Protein AF-A0A943RAK9-F1 (afdb_monomer)

Secondary structure (DSSP, 8-state):
--SSSSS----PPPPPPTT------PPPP-----HHHHHT---HHHHHHHHHHHHHHHHHHHHTPPPPPHHHHHHHHHHHHHHHHHHHHHHHHHHHTT--GGG--HHHHHHHHHHHHHHH-GGGGGSS-TTSEEEEEEEEPPPPTTSPPPSS-EEEEEEEE----STT---EEEEEEEEE-TTS-EEEEEEEEEETTEEEEEEEEEETTEEEEEEEEEEETTTTEEEEEEE-SS---HHHHHHHHHHHHHHHH-

Nearest PDB structures (foldseek):
  3slu-assembly2_B  TM=7.503E-01  e=5.607E-01  Neisseria meningitidis ATCC 13091
  3slu-assembly1_A  TM=7.624E-01  e=9.986E-01  Neisseria meningitidis ATCC 13091
  1izn-assembly1_B  TM=3.136E-01  e=1.403E-01  Gallus gallus
  5adx-assembly1_L  TM=2.495E-01  e=7.063E-01  Sus scrofa

Foldseek 3Di:
DDDPPPPDDDDDDDDDDPPPPPDDDDDPPDPDDDPVNLVPPPDPVVSVVVLVVVVVVVCCVPPVDDDQDPVSVVVVVVVVVVVVVVQVVLLVLLVVLVFPSVLPDQVLVVVVQVVVCCVQPVCLVVFPLPPFDKDKDKGADDQDPVSHQDQFGMKMKIKGWDDPPDPPDWTWMKIKIFTAGSNRDTAKIWIWTDTHQKIKIWIWGQDPNDIATQWIWIARNVVRDIDTQHHPPDDDDRVVNSVSNNVVSVVVSD

Structure (mmCIF, N/CA/C/O backbone):
data_AF-A0A943RAK9-F1
#
_entry.id   AF-A0A943RAK9-F1
#
loop_
_atom_site.group_PDB
_atom_site.id
_atom_site.type_symbol
_atom_site.label_atom_id
_atom_site.label_alt_id
_atom_site.label_comp_id
_atom_site.label_asym_id
_atom_site.label_entity_id
_atom_site.label_seq_id
_atom_site.pdbx_PDB_ins_code
_atom_site.Cartn_x
_atom_site.Cartn_y
_atom_site.Cartn_z
_atom_site.occupancy
_atom_site.B_iso_or_equiv
_atom_site.auth_seq_id
_atom_site.auth_comp_id
_atom_site.auth_asym_id
_atom_site.auth_atom_id
_atom_site.pdbx_PDB_model_num
ATOM 1 N N . MET A 1 1 ? 5.832 33.771 -10.690 1.00 43.50 1 MET A N 1
ATOM 2 C CA . MET A 1 1 ? 7.308 33.684 -10.618 1.00 43.50 1 MET A CA 1
ATOM 3 C C . MET A 1 1 ? 7.851 34.713 -9.635 1.00 43.50 1 MET A C 1
ATOM 5 O O . MET A 1 1 ? 8.134 35.836 -10.028 1.00 43.50 1 MET A O 1
ATOM 9 N N . GLY A 1 2 ? 7.972 34.366 -8.355 1.00 38.66 2 GLY A N 1
ATOM 10 C CA . GLY A 1 2 ? 8.499 35.321 -7.381 1.00 38.66 2 GLY A CA 1
ATOM 11 C C . GLY A 1 2 ? 8.289 34.897 -5.942 1.00 38.66 2 GLY A C 1
ATOM 12 O O . GLY A 1 2 ? 7.542 35.560 -5.243 1.00 38.66 2 GLY A O 1
ATOM 13 N N . LEU A 1 3 ? 8.930 33.805 -5.509 1.00 35.06 3 LEU A N 1
ATOM 14 C CA . LEU A 1 3 ? 9.115 33.534 -4.074 1.00 35.06 3 LEU A CA 1
ATOM 15 C C . LEU A 1 3 ? 10.278 32.574 -3.732 1.00 35.06 3 LEU A C 1
ATOM 17 O O . LEU A 1 3 ? 10.392 32.154 -2.591 1.00 35.06 3 LEU A O 1
ATOM 21 N N . PHE A 1 4 ? 11.183 32.276 -4.677 1.00 32.72 4 PHE A N 1
ATOM 22 C CA . PHE A 1 4 ? 12.365 31.418 -4.444 1.00 32.72 4 PHE A CA 1
ATOM 23 C C . PHE A 1 4 ? 13.706 32.177 -4.408 1.00 32.72 4 PHE A C 1
ATOM 25 O O . PHE A 1 4 ? 14.760 31.586 -4.206 1.00 32.72 4 PHE A O 1
ATOM 32 N N . LYS A 1 5 ? 13.694 33.507 -4.574 1.00 38.31 5 LYS A N 1
ATOM 33 C CA . LYS A 1 5 ? 14.912 34.320 -4.764 1.00 38.31 5 LYS A CA 1
ATOM 34 C C . LYS A 1 5 ? 15.463 34.972 -3.482 1.00 38.31 5 LYS A C 1
ATOM 36 O O . LYS A 1 5 ? 16.225 35.925 -3.580 1.00 38.31 5 LYS A O 1
ATOM 41 N N . LYS A 1 6 ? 15.058 34.509 -2.289 1.00 40.00 6 LYS A N 1
ATOM 42 C CA . LYS A 1 6 ? 15.372 35.180 -1.008 1.00 40.00 6 LYS A CA 1
ATOM 43 C C . LYS A 1 6 ? 16.127 34.345 0.038 1.00 40.00 6 LYS A C 1
ATOM 45 O O . LYS A 1 6 ? 16.317 34.849 1.137 1.00 40.00 6 LYS A O 1
ATOM 50 N N . LEU A 1 7 ? 16.580 33.127 -0.283 1.00 35.12 7 LEU A N 1
ATOM 51 C CA . LEU A 1 7 ? 17.316 32.276 0.675 1.00 35.12 7 LEU A CA 1
ATOM 52 C C . LEU A 1 7 ? 18.750 31.902 0.270 1.00 35.12 7 LEU A C 1
ATOM 54 O O . LEU A 1 7 ? 19.497 31.443 1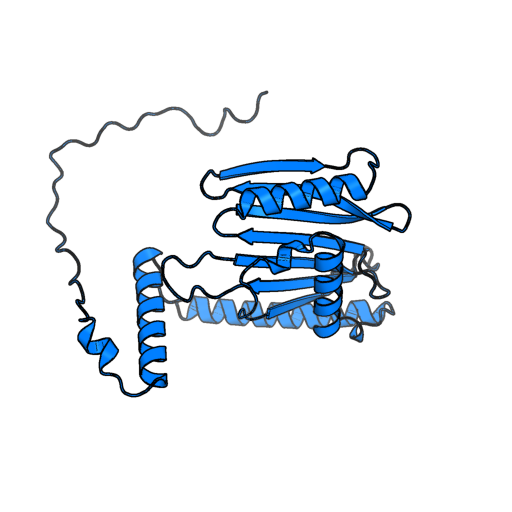.122 1.00 35.12 7 LEU A O 1
ATOM 58 N N . PHE A 1 8 ? 19.182 32.177 -0.964 1.00 39.69 8 PHE A N 1
ATOM 59 C CA . PHE A 1 8 ? 20.554 31.885 -1.399 1.00 39.69 8 PHE A CA 1
ATOM 60 C C . PHE A 1 8 ? 21.164 33.113 -2.074 1.00 39.69 8 PHE A C 1
ATOM 62 O O . PHE A 1 8 ? 21.150 33.268 -3.295 1.00 39.69 8 PHE A O 1
ATOM 69 N N . GLY A 1 9 ? 21.620 34.043 -1.232 1.00 33.62 9 GLY A N 1
ATOM 70 C CA . GLY A 1 9 ? 22.460 35.160 -1.643 1.00 33.62 9 GLY A CA 1
ATOM 71 C C . GLY A 1 9 ? 23.796 34.647 -2.170 1.00 33.62 9 GLY A C 1
ATOM 72 O O . GLY A 1 9 ? 24.422 33.777 -1.570 1.00 33.62 9 GLY A O 1
ATOM 73 N N . GLN A 1 10 ? 24.199 35.186 -3.317 1.00 40.97 10 GLN A N 1
ATOM 74 C CA . GLN A 1 10 ? 25.473 34.919 -3.964 1.00 40.97 10 GLN A CA 1
ATOM 75 C C . GLN A 1 10 ? 26.639 35.397 -3.092 1.00 40.97 10 GLN A C 1
ATOM 77 O O . GLN A 1 10 ? 26.725 36.573 -2.746 1.00 40.97 10 GLN A O 1
ATOM 82 N N . GLY A 1 11 ? 27.560 34.483 -2.815 1.00 34.66 11 GLY A N 1
ATOM 83 C CA . GLY A 1 11 ? 28.911 34.760 -2.351 1.00 34.66 11 GLY A CA 1
ATOM 84 C C . GLY A 1 11 ? 29.765 33.553 -2.711 1.00 34.66 11 GLY A C 1
ATOM 85 O O . GLY A 1 11 ? 29.632 32.499 -2.102 1.00 34.66 11 GLY A O 1
ATOM 86 N N . GLN A 1 12 ? 30.567 33.673 -3.762 1.00 38.59 12 GLN A N 1
ATOM 87 C CA . GLN A 1 12 ? 31.519 32.644 -4.170 1.00 38.59 12 GLN A CA 1
ATOM 88 C C . GLN A 1 12 ? 32.620 32.584 -3.093 1.00 38.59 12 GLN A C 1
ATOM 90 O O . GLN A 1 12 ? 33.245 33.620 -2.849 1.00 38.59 12 GLN A O 1
ATOM 95 N N . PRO A 1 13 ? 32.846 31.454 -2.396 1.00 40.72 13 PRO A N 1
ATOM 96 C CA . PRO A 1 13 ? 33.947 31.374 -1.444 1.00 40.72 13 PRO A CA 1
ATOM 97 C C . PRO A 1 13 ? 35.286 31.443 -2.202 1.00 40.72 13 PRO A C 1
ATOM 99 O O . PRO A 1 13 ? 35.383 30.907 -3.312 1.00 40.72 13 PRO A O 1
ATOM 102 N N . PRO A 1 14 ? 36.314 32.117 -1.651 1.00 40.44 14 PRO A N 1
ATOM 103 C CA . PRO A 1 14 ? 37.631 32.151 -2.272 1.00 40.44 14 PRO A CA 1
ATOM 104 C C . PRO A 1 14 ? 38.229 30.739 -2.320 1.00 40.44 14 PRO A C 1
ATOM 106 O O . PRO A 1 14 ? 38.010 29.927 -1.420 1.00 40.44 14 PRO A O 1
ATOM 109 N N . ALA A 1 15 ? 38.977 30.451 -3.386 1.00 42.00 15 ALA A N 1
ATOM 110 C CA . ALA A 1 15 ? 39.690 29.189 -3.538 1.00 42.00 15 ALA A CA 1
ATOM 111 C C . ALA A 1 15 ? 40.668 28.973 -2.363 1.00 42.00 15 ALA A C 1
ATOM 113 O O . ALA A 1 15 ? 41.328 29.932 -1.952 1.00 42.00 15 ALA A O 1
ATOM 114 N N . PRO A 1 16 ? 40.783 27.748 -1.821 1.00 40.09 16 PRO A N 1
ATOM 115 C CA . PRO A 1 16 ? 41.749 27.461 -0.769 1.00 40.09 16 PRO A CA 1
ATOM 116 C C . PRO A 1 16 ? 43.185 27.596 -1.300 1.00 40.09 16 PRO A C 1
ATOM 118 O O . PRO A 1 16 ? 43.509 27.120 -2.389 1.00 40.09 16 PRO A O 1
ATOM 121 N N . ASN A 1 17 ? 44.035 28.267 -0.518 1.00 38.78 17 ASN A N 1
ATOM 122 C CA . ASN A 1 17 ? 45.466 28.408 -0.782 1.00 38.78 17 ASN A CA 1
ATOM 123 C C . ASN A 1 17 ? 46.161 27.039 -0.745 1.00 38.78 17 ASN A C 1
ATOM 125 O O . ASN A 1 17 ? 45.867 26.200 0.103 1.00 38.78 17 ASN A O 1
ATOM 129 N N . ALA A 1 18 ? 47.125 26.841 -1.643 1.00 40.84 18 ALA A N 1
ATOM 130 C CA . ALA A 1 18 ? 47.831 25.576 -1.848 1.00 40.84 18 ALA A CA 1
ATOM 131 C C . ALA A 1 18 ? 48.845 25.190 -0.743 1.00 40.84 18 ALA A C 1
ATOM 133 O O . ALA A 1 18 ? 49.532 24.184 -0.906 1.00 40.84 18 ALA A O 1
ATOM 134 N N . ASP A 1 19 ? 48.924 25.936 0.367 1.00 40.44 19 ASP A N 1
ATOM 135 C CA . ASP A 1 19 ? 49.975 25.773 1.388 1.00 40.44 19 ASP A CA 1
ATOM 136 C C . ASP A 1 19 ? 49.508 25.260 2.763 1.00 40.44 19 ASP A C 1
ATOM 138 O O . ASP A 1 19 ? 50.349 24.977 3.613 1.00 40.44 19 ASP A O 1
ATOM 142 N N . ASP A 1 20 ? 48.215 24.997 2.981 1.00 41.50 20 ASP A N 1
ATOM 143 C CA . ASP A 1 20 ? 47.753 24.333 4.214 1.00 41.50 20 ASP A CA 1
ATOM 144 C C . ASP A 1 20 ? 47.759 22.800 4.065 1.00 41.50 20 ASP A C 1
ATOM 146 O O . ASP A 1 20 ? 46.734 22.121 4.126 1.00 41.50 20 ASP A O 1
ATOM 150 N N . ARG A 1 21 ? 48.950 22.222 3.858 1.00 41.88 21 ARG A N 1
ATOM 151 C CA . ARG A 1 21 ? 49.181 20.779 4.040 1.00 41.88 21 ARG A CA 1
ATOM 152 C C . ARG A 1 21 ? 49.494 20.499 5.507 1.00 41.88 21 ARG A C 1
ATOM 154 O O . ARG A 1 21 ? 50.656 20.437 5.904 1.00 41.88 21 ARG A O 1
ATOM 161 N N . VAL A 1 22 ? 48.455 20.302 6.314 1.00 43.16 22 VAL A N 1
ATOM 162 C CA . VAL A 1 22 ? 48.606 19.741 7.662 1.00 43.16 22 VAL A CA 1
ATOM 163 C C . VAL A 1 22 ? 48.715 18.217 7.559 1.00 43.16 22 VAL A C 1
ATOM 165 O O . VAL A 1 22 ? 47.803 17.569 7.062 1.00 43.16 22 VAL A O 1
ATOM 168 N N . GLY A 1 23 ? 49.869 17.708 8.005 1.00 33.81 23 GLY A N 1
ATOM 169 C CA . GLY A 1 23 ? 50.150 16.393 8.605 1.00 33.81 23 GLY A CA 1
ATOM 170 C C . GLY A 1 23 ? 49.355 15.167 8.148 1.00 33.81 23 GLY A C 1
ATOM 171 O O . GLY A 1 23 ? 48.152 15.077 8.361 1.00 33.81 23 GLY A O 1
ATOM 172 N N . GLY A 1 24 ? 50.079 14.181 7.612 1.00 41.47 24 GLY A N 1
ATOM 173 C CA . GLY A 1 24 ? 49.553 12.899 7.152 1.00 41.47 24 GLY A CA 1
ATOM 174 C C . GLY A 1 24 ? 48.636 12.193 8.151 1.00 41.47 24 GLY A C 1
ATOM 175 O O . GLY A 1 24 ? 49.006 11.943 9.295 1.00 41.47 24 GLY A O 1
ATOM 176 N N . ILE A 1 25 ? 47.455 11.831 7.660 1.00 35.75 25 ILE A N 1
ATOM 177 C CA . ILE A 1 25 ? 46.666 10.728 8.192 1.00 35.75 25 ILE A CA 1
ATOM 178 C C . ILE A 1 25 ? 47.142 9.505 7.408 1.00 35.75 25 ILE A C 1
ATOM 180 O O . ILE A 1 25 ? 46.989 9.463 6.185 1.00 35.75 25 ILE A O 1
ATOM 184 N N . GLU A 1 26 ? 47.792 8.561 8.087 1.00 34.84 26 GLU A N 1
ATOM 185 C CA . GLU A 1 26 ? 48.041 7.240 7.510 1.00 34.84 26 GLU A CA 1
ATOM 186 C C . GLU A 1 26 ? 46.694 6.638 7.075 1.00 34.84 26 GLU A C 1
ATOM 188 O O . GLU A 1 26 ? 45.710 6.756 7.814 1.00 34.84 26 GLU A O 1
ATOM 193 N N . PRO A 1 27 ? 46.601 6.047 5.870 1.00 37.00 27 PRO A N 1
ATOM 194 C CA . PRO A 1 27 ? 45.394 5.334 5.479 1.00 37.00 27 PRO A CA 1
ATOM 195 C C . PRO A 1 27 ? 45.110 4.242 6.524 1.00 37.00 27 PRO A C 1
ATOM 197 O O . PRO A 1 27 ? 46.059 3.609 6.989 1.00 37.00 27 PRO A O 1
ATOM 200 N N . PRO A 1 28 ? 43.841 4.019 6.914 1.00 38.41 28 PRO A N 1
ATOM 201 C CA . PRO A 1 28 ? 43.514 2.951 7.848 1.00 38.41 28 PRO A CA 1
ATOM 202 C C . PRO A 1 28 ? 44.019 1.620 7.288 1.00 38.41 28 PRO A C 1
ATOM 204 O O . PRO A 1 28 ? 43.902 1.372 6.081 1.00 38.41 28 PRO A O 1
ATOM 207 N N . ASP A 1 29 ? 44.591 0.792 8.164 1.00 34.81 29 ASP A N 1
ATOM 208 C CA . ASP A 1 29 ? 45.083 -0.538 7.820 1.00 34.81 29 ASP A CA 1
ATOM 209 C C . ASP A 1 29 ? 44.029 -1.272 6.992 1.00 34.81 29 ASP A C 1
ATOM 211 O O . ASP A 1 29 ? 42.903 -1.521 7.428 1.00 34.81 29 ASP A O 1
ATOM 215 N N . THR A 1 30 ? 44.384 -1.581 5.747 1.00 38.81 30 THR A N 1
ATOM 216 C CA . THR A 1 30 ? 43.523 -2.378 4.883 1.00 38.81 30 THR A CA 1
ATOM 217 C C . THR A 1 30 ? 43.546 -3.794 5.438 1.00 38.81 30 THR A C 1
ATOM 219 O O . THR A 1 30 ? 44.528 -4.514 5.247 1.00 38.81 30 THR A O 1
ATOM 222 N N . ILE A 1 31 ? 42.482 -4.198 6.138 1.00 41.03 31 ILE A N 1
ATOM 223 C CA . ILE A 1 31 ? 42.281 -5.600 6.505 1.00 41.03 31 ILE A CA 1
ATOM 224 C C . ILE A 1 31 ? 42.137 -6.372 5.192 1.00 41.03 31 ILE A C 1
ATOM 226 O O . ILE A 1 31 ? 41.101 -6.352 4.529 1.00 41.03 31 ILE A O 1
ATOM 230 N N . THR A 1 32 ? 43.222 -7.013 4.778 1.00 38.22 32 THR A N 1
A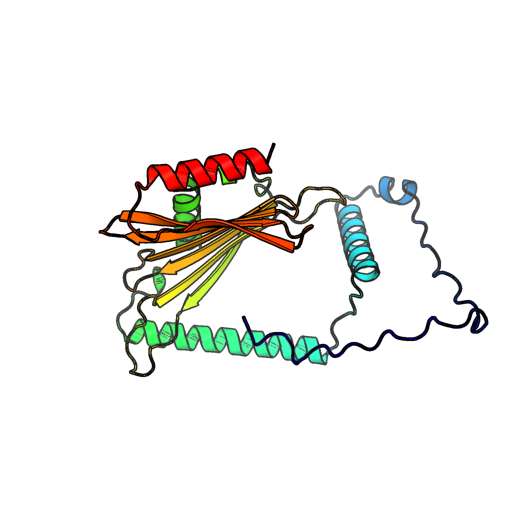TOM 231 C CA . THR A 1 32 ? 43.264 -7.900 3.621 1.00 38.22 32 THR A CA 1
ATOM 232 C C . THR A 1 32 ? 42.889 -9.290 4.110 1.00 38.22 32 THR A C 1
ATOM 234 O O . THR A 1 32 ? 43.743 -10.073 4.506 1.00 38.22 32 THR A O 1
ATOM 237 N N . VAL A 1 33 ? 41.589 -9.589 4.127 1.00 44.22 33 VAL A N 1
ATOM 238 C CA . VAL A 1 33 ? 41.133 -10.979 4.257 1.00 44.22 33 VAL A CA 1
ATOM 239 C C . VAL A 1 33 ? 41.350 -11.639 2.899 1.00 44.22 33 VAL A C 1
ATOM 241 O O . VAL A 1 33 ? 40.799 -11.182 1.894 1.00 44.22 33 VAL A O 1
ATOM 244 N N . SER A 1 34 ? 42.196 -12.667 2.845 1.00 47.91 34 SER A N 1
ATOM 245 C CA . SER A 1 34 ? 42.423 -13.406 1.606 1.00 47.91 34 SER A CA 1
ATOM 246 C C . SER A 1 34 ? 41.145 -14.148 1.221 1.00 47.91 34 SER A C 1
ATOM 248 O O . SER A 1 34 ? 40.470 -14.730 2.070 1.00 47.91 34 SER A O 1
ATOM 250 N N . PHE A 1 35 ? 40.825 -14.188 -0.074 1.00 46.88 35 PHE A N 1
ATOM 251 C CA . PHE A 1 35 ? 39.738 -15.027 -0.594 1.00 46.88 35 PHE A CA 1
ATOM 252 C C . PHE A 1 35 ? 39.927 -16.507 -0.198 1.00 46.88 35 PHE A C 1
ATOM 254 O O . PHE A 1 35 ? 38.948 -17.229 -0.021 1.00 46.88 35 PHE A O 1
ATOM 261 N N . ASP A 1 36 ? 41.175 -16.933 0.024 1.00 47.47 36 ASP A N 1
ATOM 262 C CA . ASP A 1 36 ? 41.522 -18.290 0.456 1.00 47.47 36 ASP A CA 1
ATOM 263 C C . ASP A 1 36 ? 41.104 -18.603 1.909 1.00 47.47 36 ASP A C 1
ATOM 265 O O . ASP A 1 36 ? 40.917 -19.775 2.251 1.00 47.47 36 ASP A O 1
ATOM 269 N N . ASP A 1 37 ? 40.886 -17.586 2.754 1.00 50.44 37 ASP A N 1
ATOM 270 C CA . ASP A 1 37 ? 40.426 -17.767 4.141 1.00 50.44 37 ASP A CA 1
ATOM 271 C C . ASP A 1 37 ? 38.909 -18.029 4.210 1.00 50.44 37 ASP A C 1
ATOM 273 O O . ASP A 1 37 ? 38.431 -18.751 5.084 1.00 50.44 37 ASP A O 1
ATOM 277 N N . VAL A 1 38 ? 38.140 -17.501 3.247 1.00 49.34 38 VAL A N 1
ATOM 278 C CA . VAL A 1 38 ? 36.673 -17.659 3.165 1.00 49.34 38 VAL A CA 1
ATOM 279 C C . VAL A 1 38 ? 36.281 -19.025 2.591 1.00 49.34 38 VAL A C 1
ATOM 281 O O . VAL A 1 38 ? 35.259 -19.599 2.973 1.00 49.34 38 VAL A O 1
ATOM 284 N N . VAL A 1 39 ? 37.095 -19.571 1.683 1.00 49.88 39 VAL A N 1
A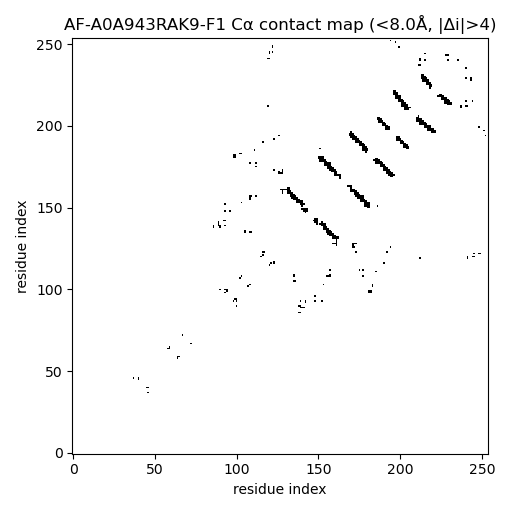TOM 285 C CA . VAL A 1 39 ? 36.812 -20.834 0.974 1.00 49.88 39 VAL A CA 1
ATOM 286 C C . VAL A 1 39 ? 37.155 -22.072 1.822 1.00 49.88 39 VAL A C 1
ATOM 288 O O . VAL A 1 39 ? 36.646 -23.156 1.548 1.00 49.88 39 VAL A O 1
ATOM 291 N N . ASN A 1 40 ? 37.941 -21.923 2.895 1.00 51.00 40 ASN A N 1
ATOM 292 C CA . ASN A 1 40 ? 38.327 -23.020 3.797 1.00 51.00 40 ASN A CA 1
ATOM 293 C C . ASN A 1 40 ? 37.394 -23.229 5.007 1.00 51.00 40 ASN A C 1
ATOM 295 O O . ASN A 1 40 ? 37.659 -24.089 5.852 1.00 51.00 40 ASN A O 1
ATOM 299 N N . LEU A 1 41 ? 36.291 -22.482 5.110 1.00 52.59 41 LEU A N 1
ATOM 300 C CA . LEU A 1 41 ? 35.296 -22.691 6.163 1.00 52.59 41 LEU A CA 1
ATOM 301 C C . LEU A 1 41 ? 34.357 -23.843 5.777 1.00 52.59 41 LEU A C 1
ATOM 303 O O . LEU A 1 41 ? 33.446 -23.691 4.967 1.00 52.59 41 LEU A O 1
ATOM 307 N N . ASN A 1 42 ? 34.575 -25.009 6.390 1.00 55.56 42 ASN A N 1
ATOM 308 C CA . ASN A 1 42 ? 33.795 -26.234 6.157 1.00 55.56 42 ASN A CA 1
ATOM 309 C C . ASN A 1 42 ? 32.369 -26.201 6.751 1.00 55.56 42 ASN A C 1
ATOM 311 O O . ASN A 1 42 ? 31.644 -27.189 6.642 1.00 55.56 42 ASN A O 1
ATOM 315 N N . ASN A 1 43 ? 31.969 -25.098 7.389 1.00 69.88 43 ASN A N 1
ATOM 316 C CA . ASN A 1 43 ? 30.660 -24.924 8.010 1.00 69.88 43 ASN A CA 1
ATOM 317 C C . ASN A 1 43 ? 29.915 -23.747 7.361 1.00 69.88 43 ASN A C 1
ATOM 319 O O . ASN A 1 43 ? 30.400 -22.614 7.329 1.00 69.88 43 ASN A O 1
ATOM 323 N N . GLU A 1 44 ? 28.722 -24.029 6.843 1.00 63.25 44 GLU A N 1
ATOM 324 C CA . GLU A 1 44 ? 27.848 -23.057 6.185 1.00 63.25 44 GLU A CA 1
ATOM 325 C C . GLU A 1 44 ? 27.365 -21.959 7.144 1.00 63.25 44 GLU A C 1
ATOM 327 O O . GLU A 1 44 ? 27.208 -20.809 6.734 1.00 63.25 44 GLU A O 1
ATOM 332 N N . GLU A 1 45 ? 27.214 -22.281 8.430 1.00 61.88 45 GLU A N 1
ATOM 333 C CA . GLU A 1 45 ? 26.818 -21.328 9.468 1.00 61.88 45 GLU A CA 1
ATOM 334 C C . GLU A 1 45 ? 27.927 -20.298 9.741 1.00 61.88 45 GLU A C 1
ATOM 336 O O . GLU A 1 45 ? 27.668 -19.094 9.752 1.00 61.88 45 GLU A O 1
ATOM 341 N N . ASP A 1 46 ? 29.182 -20.748 9.827 1.00 63.34 46 ASP A N 1
ATOM 342 C CA . ASP A 1 46 ? 30.347 -19.877 10.034 1.00 63.34 46 ASP A CA 1
ATOM 343 C C . ASP A 1 46 ? 30.611 -18.982 8.815 1.00 63.34 46 ASP A C 1
ATOM 345 O O . ASP A 1 46 ? 30.937 -17.800 8.955 1.00 63.34 46 ASP A O 1
ATOM 349 N N . ARG A 1 47 ? 30.388 -19.510 7.605 1.00 60.69 47 ARG A N 1
ATOM 350 C CA . ARG A 1 47 ? 30.466 -18.735 6.360 1.00 60.69 47 ARG A CA 1
ATOM 351 C C . ARG A 1 47 ? 29.382 -17.655 6.301 1.00 60.69 47 ARG A C 1
ATOM 353 O O . ARG A 1 47 ? 29.677 -16.518 5.940 1.00 60.69 47 ARG A O 1
ATOM 360 N N . ASN A 1 48 ? 28.148 -17.976 6.691 1.00 63.00 48 ASN A N 1
ATOM 361 C CA . ASN A 1 48 ? 27.045 -17.012 6.712 1.00 63.00 48 ASN A CA 1
ATOM 362 C C . ASN A 1 48 ? 27.242 -15.933 7.790 1.00 63.00 48 ASN A C 1
ATOM 364 O O . ASN A 1 48 ? 26.959 -14.760 7.536 1.00 63.00 48 ASN A O 1
ATOM 368 N N . MET A 1 49 ? 27.782 -16.290 8.962 1.00 63.91 49 MET A N 1
ATOM 369 C CA . MET A 1 49 ? 28.160 -15.305 9.981 1.00 63.91 49 MET A CA 1
ATOM 370 C C . MET A 1 49 ? 29.261 -14.366 9.489 1.00 63.91 49 MET A C 1
ATOM 372 O O . MET A 1 49 ? 29.150 -13.156 9.681 1.00 63.91 49 MET A O 1
ATOM 376 N N . LEU A 1 50 ? 30.294 -14.896 8.826 1.00 61.84 50 LEU A N 1
ATOM 377 C CA . LEU A 1 50 ? 31.390 -14.090 8.293 1.00 61.84 50 LEU A CA 1
ATOM 378 C C . LEU A 1 50 ? 30.904 -13.138 7.190 1.00 61.84 50 LEU A C 1
ATOM 380 O O . LEU A 1 50 ? 31.236 -11.957 7.214 1.00 61.84 50 LEU A O 1
ATOM 384 N N . ILE A 1 51 ? 30.049 -13.611 6.277 1.00 62.44 51 ILE A N 1
ATOM 385 C CA . ILE A 1 51 ? 29.430 -12.772 5.239 1.00 62.44 51 ILE A CA 1
ATOM 386 C C . ILE A 1 51 ? 28.560 -11.675 5.871 1.00 62.44 51 ILE A C 1
ATOM 388 O O . ILE A 1 51 ? 28.627 -10.522 5.449 1.00 62.44 51 ILE A O 1
ATOM 392 N N . SER A 1 52 ? 27.783 -11.994 6.913 1.00 58.25 52 SER A N 1
ATOM 393 C CA . SER A 1 52 ? 26.978 -10.999 7.635 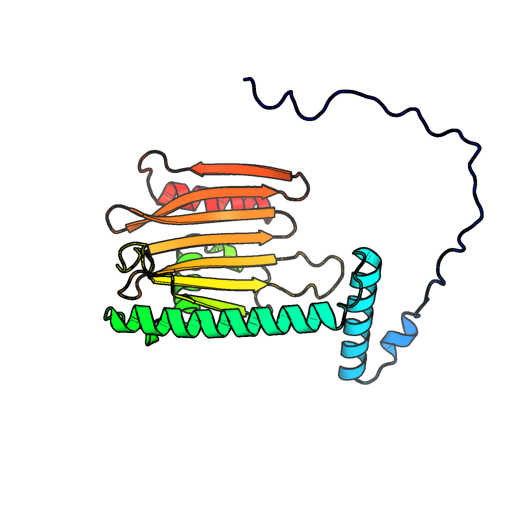1.00 58.25 52 SER A CA 1
ATOM 394 C C . SER A 1 52 ? 27.840 -9.964 8.366 1.00 58.25 52 SER A C 1
ATOM 396 O O . SER A 1 52 ? 27.505 -8.778 8.357 1.00 58.25 52 SER A O 1
ATOM 398 N N . ALA A 1 53 ? 28.952 -10.385 8.974 1.00 62.91 53 ALA A N 1
ATOM 399 C CA . ALA A 1 53 ? 29.895 -9.495 9.646 1.00 62.91 53 ALA A CA 1
ATOM 400 C C . ALA A 1 53 ? 30.577 -8.548 8.649 1.00 62.91 53 ALA A C 1
ATOM 402 O O . ALA A 1 53 ? 30.560 -7.337 8.854 1.00 62.91 53 ALA A O 1
ATOM 403 N N . ILE A 1 54 ? 31.060 -9.078 7.521 1.00 62.78 54 ILE A N 1
ATOM 404 C CA . ILE A 1 54 ? 31.659 -8.284 6.441 1.00 62.78 54 ILE A CA 1
ATOM 405 C C . ILE A 1 54 ? 30.628 -7.315 5.852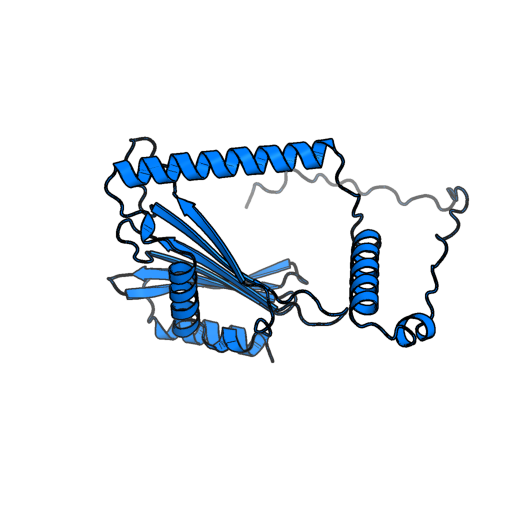 1.00 62.78 54 ILE A C 1
ATOM 407 O O . ILE A 1 54 ? 30.934 -6.142 5.672 1.00 62.78 54 ILE A O 1
ATOM 411 N N . ALA A 1 55 ? 29.387 -7.747 5.609 1.00 57.22 55 ALA A N 1
ATOM 412 C CA . ALA A 1 55 ? 28.333 -6.865 5.106 1.00 57.22 55 ALA A CA 1
ATOM 413 C C . ALA A 1 55 ? 28.016 -5.723 6.087 1.00 57.22 55 ALA A C 1
ATOM 415 O O . ALA A 1 55 ? 27.874 -4.575 5.666 1.00 57.22 55 ALA A O 1
ATOM 416 N N . LYS A 1 56 ? 27.955 -6.006 7.395 1.00 54.94 56 LYS A N 1
ATOM 417 C CA . LYS A 1 56 ? 27.778 -4.978 8.434 1.00 54.94 56 LYS A CA 1
ATOM 418 C C . LYS A 1 56 ? 28.945 -3.998 8.470 1.00 54.94 56 LYS A C 1
ATOM 420 O O . LYS A 1 56 ? 28.714 -2.797 8.575 1.00 54.94 56 LYS A O 1
ATOM 425 N N . GLU A 1 57 ? 30.170 -4.493 8.353 1.00 55.81 57 GLU A N 1
ATOM 426 C CA . GLU A 1 57 ? 31.373 -3.666 8.390 1.00 55.81 57 GLU A CA 1
ATOM 427 C C . GLU A 1 57 ? 31.499 -2.806 7.130 1.00 55.81 57 GLU A C 1
ATOM 429 O O . GLU A 1 57 ? 31.690 -1.601 7.233 1.00 55.81 57 GLU A O 1
ATOM 434 N N . MET A 1 58 ? 31.231 -3.360 5.945 1.00 55.53 58 MET A N 1
ATOM 435 C CA . MET A 1 58 ? 31.207 -2.605 4.689 1.00 55.53 58 MET A CA 1
ATOM 436 C C . MET A 1 58 ? 30.107 -1.538 4.663 1.00 55.53 58 MET A C 1
ATOM 438 O O . MET A 1 58 ? 30.345 -0.427 4.181 1.00 55.53 58 MET A O 1
ATOM 442 N N . VAL A 1 59 ? 28.917 -1.830 5.199 1.00 54.62 59 VAL A N 1
ATOM 443 C CA . VAL A 1 59 ? 27.853 -0.827 5.393 1.00 54.62 59 VAL A CA 1
ATOM 444 C C . VAL A 1 59 ? 28.315 0.244 6.380 1.00 54.62 59 VAL A C 1
ATOM 446 O O . VAL A 1 59 ? 28.064 1.430 6.162 1.00 54.62 59 VAL A O 1
ATOM 449 N N . ALA A 1 60 ? 29.053 -0.142 7.423 1.00 54.41 60 ALA A N 1
ATOM 450 C CA . ALA A 1 60 ? 29.532 0.807 8.408 1.00 54.41 60 ALA A CA 1
ATOM 451 C C . ALA A 1 60 ? 30.621 1.747 7.886 1.00 54.41 60 ALA A C 1
ATOM 453 O O . ALA A 1 60 ? 30.547 2.957 8.113 1.00 54.41 60 ALA A O 1
ATOM 454 N N . SER A 1 61 ? 31.567 1.219 7.111 1.00 52.34 61 SER A N 1
ATOM 455 C CA . SER A 1 61 ? 32.650 1.991 6.503 1.00 52.34 61 SER A CA 1
ATOM 456 C C . SER A 1 61 ? 32.177 2.903 5.365 1.00 52.34 61 SER A C 1
ATOM 458 O O . SER A 1 61 ? 32.801 3.932 5.120 1.00 52.34 61 SER A O 1
ATOM 460 N N . SER A 1 62 ? 31.088 2.556 4.665 1.00 48.41 62 SER A N 1
ATOM 461 C CA . SER A 1 62 ? 30.609 3.304 3.487 1.00 48.41 62 SER A CA 1
ATOM 462 C C . SER A 1 62 ? 29.538 4.361 3.783 1.00 48.41 62 SER A C 1
ATOM 464 O O . SER A 1 62 ? 29.417 5.315 3.015 1.00 48.41 62 SER A O 1
ATOM 466 N N . LEU A 1 63 ? 28.790 4.241 4.888 1.00 48.88 63 LEU A N 1
ATOM 467 C CA . LEU A 1 63 ? 27.676 5.146 5.226 1.00 48.88 63 LEU A CA 1
ATOM 468 C C . LEU A 1 63 ? 27.857 5.927 6.539 1.00 48.88 63 LEU A C 1
ATOM 470 O O . LEU A 1 63 ? 26.925 6.595 6.983 1.00 48.88 63 LEU A O 1
ATOM 474 N N . GLY A 1 64 ? 29.037 5.879 7.169 1.00 51.03 64 GLY A N 1
ATOM 475 C CA . GLY A 1 64 ? 29.267 6.569 8.445 1.00 51.03 64 GLY A CA 1
ATOM 476 C C . GLY A 1 64 ? 28.393 6.020 9.577 1.00 51.03 64 GLY A C 1
ATOM 477 O O . GLY A 1 64 ? 27.980 6.763 10.470 1.00 51.03 64 GLY A O 1
ATOM 478 N N . TYR A 1 65 ? 28.075 4.724 9.525 1.00 50.56 65 TYR A N 1
ATOM 479 C CA . TYR A 1 65 ? 27.316 4.055 10.574 1.00 50.56 65 TYR A CA 1
ATOM 480 C C . TYR A 1 65 ? 28.131 4.092 11.867 1.00 50.56 65 TYR A C 1
ATOM 482 O O . TYR A 1 65 ? 29.229 3.541 11.945 1.00 50.56 65 TYR A O 1
ATOM 490 N N . ARG A 1 66 ? 27.574 4.720 12.899 1.00 72.81 66 ARG A N 1
ATOM 491 C CA . ARG A 1 66 ? 28.010 4.503 14.275 1.00 72.81 66 ARG A CA 1
ATOM 492 C C . ARG A 1 66 ? 27.007 3.593 14.952 1.00 72.81 66 ARG A C 1
ATOM 494 O O . ARG A 1 66 ? 25.806 3.706 14.696 1.00 72.81 66 ARG A O 1
ATOM 501 N N . GLU A 1 67 ? 27.490 2.721 15.828 1.00 73.56 67 GLU A N 1
ATOM 502 C CA . GLU A 1 67 ? 26.581 1.969 16.681 1.00 73.56 67 GLU A CA 1
ATOM 503 C C . GLU A 1 67 ? 25.684 2.945 17.466 1.00 73.56 67 GLU A C 1
ATOM 505 O O . GLU A 1 67 ? 26.169 3.983 17.943 1.00 73.56 67 GLU A O 1
ATOM 510 N N . PRO A 1 68 ? 24.373 2.660 17.571 1.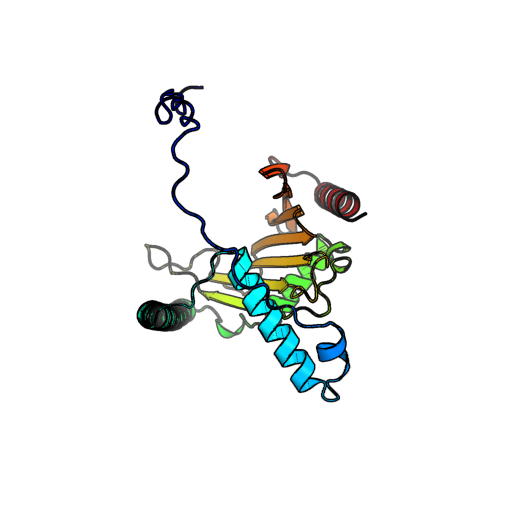00 79.25 68 PRO A N 1
ATOM 511 C CA . PRO A 1 68 ? 23.473 3.481 18.365 1.00 79.25 68 PRO A CA 1
ATOM 512 C C . PRO A 1 68 ? 23.952 3.542 19.818 1.00 79.25 68 PRO A C 1
ATOM 514 O O . PRO A 1 68 ? 24.312 2.515 20.399 1.00 79.25 68 PRO A O 1
ATOM 517 N N . THR A 1 69 ? 23.935 4.723 20.433 1.00 87.62 69 THR A N 1
ATOM 518 C CA . THR A 1 69 ? 24.269 4.852 21.856 1.00 87.62 69 THR A CA 1
ATOM 519 C C . THR A 1 69 ? 23.227 4.127 22.719 1.00 87.62 69 THR A C 1
ATOM 521 O O . THR A 1 69 ? 22.082 3.941 22.293 1.00 87.62 69 THR A O 1
ATOM 524 N N . PRO A 1 70 ? 23.556 3.747 23.967 1.00 89.69 70 PRO A N 1
ATOM 525 C CA . PRO A 1 70 ? 22.569 3.189 24.891 1.00 89.69 70 PRO A CA 1
ATOM 526 C C . PRO A 1 70 ? 21.328 4.078 25.079 1.00 89.69 70 PRO A C 1
ATOM 528 O O . PRO A 1 70 ? 20.223 3.552 25.207 1.00 89.69 70 PRO A O 1
ATOM 531 N N . GLU A 1 71 ? 21.491 5.407 25.044 1.00 88.12 71 GLU A N 1
ATOM 532 C CA . GLU A 1 71 ? 20.375 6.363 25.063 1.00 88.12 71 GLU A CA 1
ATOM 533 C C . GLU A 1 71 ? 19.505 6.255 23.809 1.00 88.12 71 GLU A C 1
ATOM 535 O O . GLU A 1 71 ? 18.288 6.166 23.934 1.00 88.12 71 GLU A O 1
ATOM 540 N N . GLU A 1 72 ? 20.092 6.173 22.612 1.00 86.00 72 GLU A N 1
ATOM 541 C CA . GLU A 1 72 ? 19.336 6.015 21.360 1.00 86.00 72 GLU A CA 1
ATOM 542 C C . GLU A 1 72 ? 18.587 4.677 21.305 1.00 86.00 72 GLU A C 1
ATOM 544 O O . GLU A 1 72 ? 17.457 4.604 20.812 1.00 86.00 72 GLU A O 1
ATOM 549 N N . ILE A 1 73 ? 19.187 3.614 21.850 1.00 87.25 73 ILE A N 1
ATOM 550 C CA . ILE A 1 73 ? 18.538 2.306 21.993 1.00 87.25 73 ILE A CA 1
ATOM 551 C C . ILE A 1 73 ? 17.358 2.403 22.966 1.00 87.25 73 ILE A C 1
ATOM 553 O O . ILE A 1 73 ? 16.283 1.875 22.672 1.00 87.25 73 ILE A O 1
ATOM 557 N N . ALA A 1 74 ? 17.537 3.064 24.113 1.00 89.12 74 ALA A N 1
ATOM 558 C CA . ALA A 1 74 ? 16.475 3.261 25.096 1.00 89.12 74 ALA A CA 1
ATOM 559 C C . ALA A 1 74 ? 15.336 4.132 24.538 1.00 89.12 74 ALA A C 1
ATOM 561 O O . ALA A 1 74 ? 14.169 3.771 24.672 1.00 89.12 74 ALA A O 1
ATOM 562 N N . GLU A 1 75 ? 15.660 5.220 23.839 1.00 89.31 75 GLU A N 1
ATOM 563 C CA . GLU A 1 75 ? 14.688 6.096 23.183 1.00 89.31 75 GLU A CA 1
ATOM 564 C C . GLU A 1 75 ? 13.922 5.356 22.079 1.00 89.31 75 GLU A C 1
ATOM 566 O O . GLU A 1 75 ? 12.711 5.521 21.935 1.00 89.31 75 GLU A O 1
ATOM 571 N N . ARG A 1 76 ? 14.593 4.504 21.292 1.00 86.12 76 ARG A N 1
ATOM 572 C CA . ARG A 1 76 ? 13.922 3.660 20.293 1.00 86.12 76 ARG A CA 1
ATOM 573 C C . ARG A 1 76 ? 12.939 2.691 20.950 1.00 86.12 76 ARG A C 1
ATOM 575 O O . ARG A 1 76 ? 11.788 2.648 20.528 1.00 86.12 76 ARG A O 1
ATOM 582 N N . LYS A 1 77 ? 13.356 1.992 22.009 1.00 89.81 77 LYS A N 1
ATOM 583 C CA . LYS A 1 77 ? 12.479 1.079 22.760 1.00 89.81 77 LYS A CA 1
ATOM 584 C C . LYS A 1 77 ? 11.273 1.798 23.364 1.00 89.81 77 LYS A C 1
ATOM 586 O O . LYS A 1 77 ? 10.163 1.280 23.306 1.00 89.81 77 LYS A O 1
ATOM 591 N N . GLU A 1 78 ? 11.462 2.995 23.918 1.00 89.44 78 GLU A N 1
ATOM 592 C CA . GLU A 1 78 ? 10.345 3.763 24.476 1.00 89.44 78 GLU A CA 1
ATOM 593 C C . GLU A 1 78 ? 9.390 4.257 23.382 1.00 89.44 78 GLU A C 1
ATOM 595 O O . GLU A 1 78 ? 8.172 4.190 23.548 1.00 89.44 78 GLU A O 1
ATOM 600 N N . ARG A 1 79 ? 9.911 4.680 22.223 1.00 86.88 79 ARG A N 1
ATOM 601 C CA . ARG A 1 79 ? 9.077 5.019 21.058 1.00 86.88 79 ARG A CA 1
ATOM 602 C C . ARG A 1 79 ? 8.266 3.823 20.565 1.00 86.88 79 ARG A C 1
ATOM 604 O O . ARG A 1 79 ? 7.083 3.988 20.282 1.00 86.88 79 ARG A O 1
ATOM 611 N N . GLU A 1 80 ? 8.869 2.638 20.498 1.00 87.00 80 GLU A N 1
ATOM 612 C CA . GLU A 1 80 ? 8.179 1.388 20.148 1.00 87.00 80 GLU A CA 1
ATOM 613 C C . GLU A 1 80 ? 7.063 1.074 21.154 1.00 87.00 80 GLU A C 1
ATOM 615 O O . GLU A 1 80 ? 5.924 0.825 20.754 1.00 87.00 80 GLU A O 1
ATOM 620 N N . ARG A 1 81 ? 7.347 1.188 22.458 1.00 90.62 81 ARG A N 1
ATOM 621 C CA . ARG A 1 81 ? 6.361 0.975 23.527 1.00 90.62 81 ARG A CA 1
ATOM 622 C C . ARG A 1 81 ? 5.174 1.935 23.414 1.00 90.62 81 ARG A C 1
ATOM 624 O O . ARG A 1 81 ? 4.022 1.506 23.471 1.00 90.62 81 ARG A O 1
ATOM 631 N N . LEU A 1 82 ? 5.442 3.231 23.239 1.00 88.69 82 LEU A N 1
ATOM 632 C CA . LEU A 1 82 ? 4.407 4.256 23.071 1.00 88.69 82 LEU A CA 1
ATOM 633 C C . LEU A 1 82 ? 3.598 4.048 21.784 1.00 88.69 82 LEU A C 1
ATOM 635 O O . LEU A 1 82 ? 2.386 4.280 21.773 1.00 88.69 82 LEU A O 1
ATOM 639 N N . ALA A 1 83 ? 4.239 3.598 20.703 1.00 85.94 83 ALA A N 1
ATOM 640 C CA . ALA A 1 83 ? 3.560 3.277 19.453 1.00 85.94 83 ALA A CA 1
ATOM 641 C C . ALA A 1 83 ? 2.612 2.078 19.616 1.00 85.94 83 ALA A C 1
ATOM 643 O O . ALA A 1 83 ? 1.463 2.150 19.171 1.00 85.94 83 ALA A O 1
ATOM 644 N N . GLU A 1 84 ? 3.055 1.020 20.302 1.00 88.94 84 GLU A N 1
ATOM 645 C CA . GLU A 1 84 ? 2.242 -0.165 20.593 1.00 88.94 84 GLU A CA 1
ATOM 646 C C . GLU A 1 84 ? 1.044 0.181 21.490 1.00 88.94 84 GLU A C 1
ATOM 648 O O . GLU A 1 84 ? -0.093 -0.206 21.204 1.00 88.94 84 GLU A O 1
ATOM 653 N N . GLU A 1 85 ? 1.270 0.963 22.548 1.00 90.75 85 GLU A N 1
ATOM 654 C CA . GLU A 1 85 ? 0.207 1.457 23.426 1.00 90.75 85 GLU A CA 1
ATOM 655 C C . GLU A 1 85 ? -0.802 2.310 22.644 1.00 90.75 85 GLU A C 1
ATOM 657 O O . GLU A 1 85 ? -2.014 2.095 22.726 1.00 90.75 85 GLU A O 1
ATOM 662 N N . GLY A 1 86 ? -0.307 3.221 21.802 1.00 91.00 86 GLY A N 1
ATOM 663 C CA . GLY A 1 86 ? -1.135 4.020 20.908 1.00 91.00 86 GLY A CA 1
ATOM 664 C C . GLY A 1 86 ? -1.981 3.163 19.963 1.00 91.00 86 GLY A C 1
ATOM 665 O O . GLY A 1 86 ? -3.165 3.453 19.785 1.00 91.00 86 GLY A O 1
ATOM 666 N N . CYS A 1 87 ? -1.409 2.097 19.397 1.00 90.56 87 CYS A N 1
ATOM 667 C CA . CYS A 1 87 ? -2.116 1.167 18.513 1.00 90.56 87 CYS A CA 1
ATOM 668 C C . CYS A 1 87 ? -3.253 0.451 19.256 1.00 90.56 87 CYS A C 1
ATOM 670 O O . CYS A 1 87 ? -4.393 0.441 18.785 1.00 90.56 87 CYS A O 1
ATOM 672 N N . LYS A 1 88 ? -2.993 -0.047 20.474 1.00 93.38 88 LYS A N 1
ATOM 673 C CA . LYS A 1 88 ? -4.013 -0.681 21.331 1.00 93.38 88 LYS A CA 1
ATOM 674 C C . LYS A 1 88 ? -5.167 0.273 21.645 1.00 93.38 88 LYS A C 1
ATOM 676 O O . LYS A 1 88 ? -6.331 -0.107 21.508 1.00 93.38 88 LYS A O 1
ATOM 681 N N . ILE A 1 89 ? -4.861 1.523 22.003 1.00 94.69 89 ILE A N 1
ATOM 682 C CA . ILE A 1 89 ? -5.875 2.551 22.289 1.00 94.69 89 ILE A CA 1
ATOM 683 C C . ILE A 1 89 ? -6.711 2.862 21.040 1.00 94.69 89 ILE A C 1
ATOM 685 O O . ILE A 1 89 ? -7.937 2.960 21.129 1.00 94.69 89 ILE A O 1
ATOM 689 N N . ARG A 1 90 ? -6.078 3.020 19.869 1.00 95.50 90 ARG A N 1
ATOM 690 C CA . ARG A 1 90 ? -6.797 3.284 18.611 1.00 95.50 90 ARG A CA 1
ATOM 691 C C . ARG A 1 90 ? -7.682 2.104 18.215 1.00 95.50 90 ARG A C 1
ATOM 693 O O . ARG A 1 90 ? -8.852 2.331 17.914 1.00 95.50 90 ARG A O 1
ATOM 700 N N . LYS A 1 91 ? -7.177 0.867 18.304 1.00 96.19 91 LYS A N 1
ATOM 701 C CA . LYS A 1 91 ? -7.959 -0.356 18.053 1.00 96.19 91 LYS A CA 1
ATOM 702 C C . LYS A 1 91 ? -9.211 -0.403 18.935 1.00 96.19 91 LYS A C 1
ATOM 704 O O . LYS A 1 91 ? -10.306 -0.585 18.412 1.00 96.19 91 LYS A O 1
ATOM 709 N N . ALA A 1 92 ? -9.070 -0.169 20.242 1.00 96.56 92 ALA A N 1
ATOM 710 C CA . ALA A 1 92 ? -10.199 -0.166 21.177 1.00 96.56 92 ALA A CA 1
ATOM 711 C C . ALA A 1 92 ? -11.254 0.898 20.821 1.00 96.56 92 ALA A C 1
ATOM 713 O O . ALA A 1 92 ? -12.433 0.579 20.691 1.00 96.56 92 ALA A O 1
ATOM 714 N N . ARG A 1 93 ? -10.832 2.143 20.563 1.00 96.12 93 ARG A N 1
ATOM 715 C CA . ARG A 1 93 ? -11.747 3.240 20.192 1.00 96.12 93 ARG A CA 1
ATOM 716 C C . ARG A 1 93 ? -12.492 2.983 18.887 1.00 96.12 93 ARG A C 1
ATOM 718 O O . ARG A 1 93 ? -13.654 3.354 18.762 1.00 96.12 93 ARG A O 1
ATOM 725 N N . ILE A 1 94 ? -11.831 2.386 17.897 1.00 97.19 94 ILE A N 1
ATOM 726 C CA . ILE A 1 94 ? -12.475 2.028 16.630 1.00 97.19 94 ILE A CA 1
ATOM 727 C C . ILE A 1 94 ? -13.484 0.889 16.839 1.00 97.19 94 ILE A C 1
ATOM 729 O O . ILE A 1 94 ? -14.592 0.961 16.304 1.00 97.19 94 ILE A O 1
ATOM 733 N N . ALA A 1 95 ? -13.158 -0.105 17.672 1.00 96.94 95 ALA A N 1
ATOM 734 C CA . ALA A 1 95 ? -14.080 -1.182 18.031 1.00 96.94 95 ALA A CA 1
ATOM 735 C C . ALA A 1 95 ? -15.335 -0.666 18.763 1.00 96.94 95 ALA A C 1
ATOM 737 O O . ALA A 1 95 ? -16.446 -1.081 18.440 1.00 96.94 95 ALA A O 1
ATOM 738 N N . GLU A 1 96 ? -15.190 0.300 19.678 1.00 96.94 96 GLU A N 1
ATOM 739 C CA . GLU A 1 96 ? -16.312 0.956 20.378 1.00 96.94 96 GLU A CA 1
ATOM 740 C C . GLU A 1 96 ? -17.298 1.656 19.426 1.00 96.94 96 GLU A C 1
ATOM 742 O O . GLU A 1 96 ? -18.478 1.795 19.743 1.00 96.94 96 GLU A O 1
ATOM 747 N N . GLN A 1 97 ? -16.844 2.070 18.238 1.00 96.44 97 GLN A N 1
ATOM 748 C CA . GLN A 1 97 ? -17.698 2.639 17.187 1.00 96.44 97 GLN A CA 1
ATOM 749 C C . GLN A 1 97 ? -18.403 1.567 16.330 1.00 96.44 97 GLN A C 1
ATOM 751 O O . GLN A 1 97 ? -19.028 1.901 15.321 1.00 96.44 97 GLN A O 1
ATOM 756 N N . GLY A 1 98 ? -18.305 0.286 16.703 1.00 95.62 98 GLY A N 1
ATOM 757 C CA . GLY A 1 98 ? -18.963 -0.834 16.026 1.00 95.62 98 GLY A CA 1
ATOM 758 C C . GLY A 1 98 ? -18.215 -1.371 14.803 1.00 95.62 98 GLY A C 1
ATOM 759 O O . GLY A 1 98 ? -18.817 -2.054 13.978 1.00 95.62 98 GLY A O 1
ATOM 760 N N . VAL A 1 99 ? -16.925 -1.057 14.652 1.00 97.12 99 VAL A N 1
ATOM 761 C CA . VAL A 1 99 ? -16.089 -1.619 13.580 1.00 97.12 99 VAL A CA 1
ATOM 762 C C . VAL A 1 99 ? -15.589 -3.001 13.992 1.00 97.12 99 VAL A C 1
ATOM 764 O O . VAL A 1 99 ? -15.045 -3.171 15.083 1.00 97.12 99 VAL A O 1
ATOM 767 N N . ALA A 1 100 ? -15.727 -3.986 13.104 1.00 96.62 100 ALA A N 1
ATOM 768 C CA . ALA A 1 100 ? -15.177 -5.321 13.305 1.00 96.62 100 ALA A CA 1
ATOM 769 C C . ALA A 1 100 ? -13.651 -5.291 13.117 1.00 96.62 100 ALA A C 1
ATOM 771 O O . ALA A 1 100 ? -13.143 -5.483 12.020 1.00 96.62 100 ALA A O 1
ATOM 772 N N . VAL A 1 101 ? -12.907 -5.000 14.183 1.00 96.69 101 VAL A N 1
ATOM 773 C CA . VAL A 1 101 ? -11.452 -4.771 14.113 1.00 96.69 101 VAL A CA 1
ATOM 774 C C . VAL A 1 101 ? -10.626 -6.021 13.804 1.00 96.69 101 VAL A C 1
ATOM 776 O O . VAL A 1 101 ? -9.489 -5.894 13.361 1.00 96.69 101 VAL A O 1
ATOM 779 N N . ASP A 1 102 ? -11.171 -7.216 14.018 1.00 96.62 102 ASP A N 1
ATOM 780 C CA . ASP A 1 102 ? -10.434 -8.473 13.827 1.00 96.62 102 ASP A CA 1
ATOM 781 C C . ASP A 1 102 ? -10.446 -8.970 12.373 1.00 96.62 102 ASP A C 1
ATOM 783 O O . ASP A 1 102 ? -9.793 -9.958 12.057 1.00 96.62 102 ASP A O 1
ATOM 787 N N . ILE A 1 103 ? -11.139 -8.265 11.468 1.00 96.31 103 ILE A N 1
ATOM 788 C CA . ILE A 1 103 ? -11.069 -8.540 10.024 1.00 96.31 103 ILE A CA 1
ATOM 789 C C . ILE A 1 103 ? -9.756 -8.041 9.404 1.00 96.31 103 ILE A C 1
ATOM 791 O O . ILE A 1 103 ? -9.380 -8.501 8.332 1.00 96.31 103 ILE A O 1
ATOM 795 N N . PHE A 1 104 ? -9.068 -7.094 10.052 1.00 97.06 104 PHE A N 1
ATOM 796 C CA . PHE A 1 104 ? -7.818 -6.500 9.572 1.00 97.06 104 PHE A CA 1
ATOM 797 C C . PHE A 1 104 ? -6.629 -7.360 10.011 1.00 97.06 104 PHE A C 1
ATOM 799 O O . PHE A 1 104 ? -5.965 -7.062 11.004 1.00 97.06 104 PHE A O 1
ATOM 806 N N . THR A 1 105 ? -6.412 -8.463 9.300 1.00 97.00 105 THR A N 1
ATOM 807 C CA . THR A 1 105 ? -5.329 -9.420 9.557 1.00 97.00 105 THR A CA 1
ATOM 808 C C . THR A 1 105 ? -4.210 -9.278 8.531 1.00 97.00 105 THR A C 1
ATOM 810 O O . THR A 1 105 ? -4.449 -8.822 7.413 1.00 97.00 105 THR A O 1
ATOM 813 N N . ASP A 1 106 ? -3.006 -9.733 8.877 1.00 97.06 106 ASP A N 1
ATOM 814 C CA . ASP A 1 106 ? -1.869 -9.740 7.948 1.00 97.06 106 ASP A CA 1
ATOM 815 C C . ASP A 1 106 ? -2.170 -10.547 6.679 1.00 97.06 106 ASP A C 1
ATOM 817 O O . ASP A 1 106 ? -1.870 -10.089 5.581 1.00 97.06 106 ASP A O 1
ATOM 821 N N . ALA A 1 107 ? -2.859 -11.687 6.817 1.00 97.06 107 ALA A N 1
ATOM 822 C CA . ALA A 1 107 ? -3.292 -12.506 5.685 1.00 97.06 107 ALA A CA 1
ATOM 823 C C . ALA A 1 107 ? -4.227 -11.737 4.739 1.00 97.06 107 ALA A C 1
ATOM 825 O O . ALA A 1 107 ? -4.018 -11.742 3.533 1.00 97.06 107 ALA A O 1
ATOM 826 N N . LYS A 1 108 ? -5.213 -11.006 5.281 1.00 97.12 108 LYS A N 1
ATOM 827 C CA . LYS A 1 108 ? -6.091 -10.166 4.459 1.00 97.12 108 LYS A CA 1
ATOM 828 C C . LYS A 1 108 ? -5.303 -9.071 3.737 1.00 97.12 108 LYS A C 1
ATOM 830 O O . LYS A 1 108 ? -5.553 -8.809 2.567 1.00 97.12 108 LYS A O 1
ATOM 835 N N . ILE A 1 109 ? -4.386 -8.413 4.447 1.00 98.00 109 ILE A N 1
ATOM 836 C CA . ILE A 1 109 ? -3.569 -7.329 3.890 1.00 98.00 109 ILE A CA 1
ATOM 837 C C . ILE A 1 109 ? -2.713 -7.843 2.733 1.00 98.00 109 ILE A C 1
ATOM 839 O O . ILE A 1 109 ? -2.597 -7.159 1.719 1.00 98.00 109 ILE A O 1
ATOM 843 N N . GLU A 1 110 ? -2.122 -9.025 2.891 1.00 97.06 110 GLU A N 1
ATOM 844 C CA . GLU A 1 110 ? -1.358 -9.696 1.846 1.00 97.06 110 GLU A CA 1
ATOM 845 C C . GLU A 1 110 ? -2.228 -10.060 0.641 1.00 97.06 110 GLU A C 1
ATOM 847 O O . GLU A 1 110 ? -1.878 -9.687 -0.478 1.00 97.06 110 GLU A O 1
ATOM 852 N N . ASP A 1 111 ? -3.360 -10.732 0.868 1.00 97.75 111 ASP A N 1
ATOM 853 C CA . ASP A 1 111 ? -4.281 -11.147 -0.194 1.00 97.75 111 ASP A CA 1
ATOM 854 C C . ASP A 1 111 ? -4.761 -9.937 -1.009 1.00 97.75 111 ASP A C 1
ATOM 856 O O . ASP A 1 111 ? -4.639 -9.929 -2.235 1.00 97.75 111 ASP A O 1
ATOM 860 N N . ASP A 1 112 ? -5.214 -8.873 -0.334 1.00 98.06 112 ASP A N 1
ATOM 861 C CA . ASP A 1 112 ? -5.658 -7.643 -0.991 1.00 98.06 112 ASP A CA 1
ATOM 862 C C . ASP A 1 112 ? -4.488 -6.961 -1.733 1.00 98.06 112 ASP A C 1
ATOM 864 O O . ASP A 1 112 ? -4.645 -6.483 -2.855 1.00 98.06 112 ASP A O 1
ATOM 868 N N . ALA A 1 113 ? -3.283 -6.908 -1.152 1.00 97.56 113 ALA A N 1
ATOM 869 C CA . ALA A 1 113 ? -2.131 -6.309 -1.826 1.00 97.56 113 ALA A CA 1
ATOM 870 C C . ALA A 1 113 ? -1.777 -7.055 -3.122 1.00 97.56 113 ALA A C 1
ATOM 872 O O . ALA A 1 113 ? -1.563 -6.417 -4.156 1.00 97.56 113 ALA A O 1
ATOM 873 N N . ILE A 1 114 ? -1.741 -8.390 -3.078 1.00 95.88 114 ILE A N 1
ATOM 874 C CA . ILE A 1 114 ? -1.434 -9.240 -4.233 1.00 95.88 114 ILE A CA 1
ATOM 875 C C . ILE A 1 114 ? -2.531 -9.125 -5.295 1.00 95.88 114 ILE A C 1
ATOM 877 O O . ILE A 1 114 ? -2.204 -8.953 -6.469 1.00 95.88 114 ILE A O 1
ATOM 881 N N . GLU A 1 115 ? -3.809 -9.144 -4.908 1.00 96.88 115 GLU A N 1
ATOM 882 C CA . GLU A 1 115 ? -4.933 -8.999 -5.842 1.00 96.88 115 GLU A CA 1
ATOM 883 C C . GLU A 1 115 ? -4.822 -7.703 -6.660 1.00 96.88 115 GLU A C 1
ATOM 885 O O . GLU A 1 115 ? -4.946 -7.713 -7.887 1.00 96.88 115 GLU A O 1
ATOM 890 N N . PHE A 1 116 ? -4.522 -6.578 -6.009 1.00 97.00 116 PHE A N 1
ATOM 891 C CA . PHE A 1 116 ? -4.396 -5.298 -6.707 1.00 97.00 116 PHE A CA 1
ATOM 892 C C . PHE A 1 116 ? -3.111 -5.160 -7.520 1.00 97.00 116 PHE A C 1
ATOM 894 O O . PHE A 1 116 ? -3.111 -4.488 -8.557 1.00 97.00 116 PHE A O 1
ATOM 901 N N . LEU A 1 117 ? -2.013 -5.771 -7.077 1.00 95.94 117 LEU A N 1
ATOM 902 C CA . LEU A 1 117 ? -0.805 -5.870 -7.891 1.00 95.94 117 LEU A CA 1
ATOM 903 C C . LEU A 1 117 ? -1.088 -6.672 -9.170 1.00 95.94 117 LEU A C 1
ATOM 905 O O . LEU A 1 117 ? -0.708 -6.249 -10.259 1.00 95.94 117 LEU A O 1
ATOM 909 N N . ASP A 1 118 ? -1.827 -7.773 -9.066 1.00 95.25 118 ASP A N 1
ATOM 910 C CA . ASP A 1 118 ? -2.204 -8.615 -10.202 1.00 95.25 118 ASP A CA 1
ATOM 911 C C . ASP A 1 118 ? -3.162 -7.932 -11.171 1.00 95.25 118 ASP A C 1
ATOM 913 O O . ASP A 1 118 ? -3.007 -8.064 -12.384 1.00 95.25 118 ASP A O 1
ATOM 917 N N . MET A 1 119 ? -4.122 -7.179 -10.640 1.00 94.25 119 MET A N 1
ATOM 918 C CA . MET A 1 119 ? -5.118 -6.473 -11.437 1.00 94.25 119 MET A CA 1
ATOM 919 C C . MET A 1 119 ? -4.524 -5.288 -12.206 1.00 94.25 119 MET A C 1
ATOM 921 O O . MET A 1 119 ? -4.868 -5.077 -13.367 1.00 94.25 119 MET A O 1
ATOM 925 N N . PHE A 1 120 ? -3.646 -4.502 -11.573 1.00 94.19 120 PHE A N 1
ATOM 926 C CA . PHE A 1 120 ? -3.198 -3.218 -12.127 1.00 94.19 120 PHE A CA 1
ATOM 927 C C . PHE A 1 120 ? -1.757 -3.212 -12.629 1.00 94.19 120 PHE A C 1
ATOM 929 O O . PHE A 1 120 ? -1.412 -2.356 -13.440 1.00 94.19 120 PHE A O 1
ATOM 936 N N . SER A 1 121 ? -0.902 -4.118 -12.158 1.00 93.00 121 SER A N 1
ATOM 937 C CA . SER A 1 121 ? 0.515 -4.135 -12.527 1.00 93.00 121 SER A CA 1
ATOM 938 C C . SER A 1 121 ? 1.113 -5.545 -12.571 1.00 93.00 121 SER A C 1
ATOM 940 O O . SER A 1 121 ? 2.166 -5.768 -11.980 1.00 93.00 121 SER A O 1
ATOM 942 N N . PRO A 1 122 ? 0.531 -6.515 -13.305 1.00 91.06 122 PRO A N 1
ATOM 943 C CA . PRO A 1 122 ? 0.938 -7.929 -13.258 1.00 91.06 122 PRO A CA 1
ATOM 944 C C . PRO A 1 122 ? 2.433 -8.181 -13.534 1.00 91.06 122 PRO A C 1
ATOM 946 O O . PRO A 1 122 ? 2.978 -9.189 -13.074 1.00 91.06 122 PRO A O 1
ATOM 949 N N . GLN A 1 123 ? 3.113 -7.250 -14.217 1.00 87.94 123 GLN A N 1
ATOM 950 C CA . GLN A 1 123 ? 4.568 -7.246 -14.411 1.00 87.94 123 GLN A CA 1
ATOM 951 C C . GLN A 1 123 ? 5.368 -7.165 -13.111 1.00 87.94 123 GLN A C 1
ATOM 953 O O . GLN A 1 123 ? 6.556 -7.466 -13.132 1.00 87.94 123 GLN A O 1
ATOM 958 N N . TRP A 1 124 ? 4.765 -6.805 -11.974 1.00 90.56 124 TRP A N 1
ATOM 959 C CA . TRP A 1 124 ? 5.427 -6.802 -10.668 1.00 90.56 124 TRP A CA 1
ATOM 960 C C . TRP A 1 124 ? 6.117 -8.143 -10.370 1.00 90.56 124 TRP A C 1
ATOM 962 O O . TRP A 1 124 ? 7.155 -8.163 -9.719 1.00 90.56 124 TRP A O 1
ATOM 972 N N . ARG A 1 125 ? 5.610 -9.253 -10.924 1.00 88.25 125 ARG A N 1
ATOM 973 C CA . ARG A 1 125 ? 6.222 -10.591 -10.854 1.00 88.25 125 ARG A CA 1
ATOM 974 C C . ARG A 1 125 ? 7.595 -10.706 -11.521 1.00 88.25 125 ARG A C 1
ATOM 976 O O . ARG A 1 125 ? 8.322 -11.654 -11.251 1.00 88.25 125 ARG A O 1
ATOM 983 N N . MET A 1 126 ? 7.942 -9.786 -12.420 1.00 84.69 126 MET A N 1
ATOM 984 C CA . MET A 1 126 ? 9.272 -9.717 -13.029 1.00 84.69 126 MET A CA 1
ATOM 985 C C . MET A 1 126 ? 10.327 -9.211 -12.044 1.00 84.69 126 MET A C 1
ATOM 987 O O . MET A 1 126 ? 11.522 -9.370 -12.308 1.00 84.69 126 MET A O 1
ATOM 991 N N . LEU A 1 127 ? 9.905 -8.570 -10.950 1.00 84.50 127 LEU A N 1
ATOM 992 C CA . LEU A 1 127 ? 10.787 -8.162 -9.868 1.00 84.50 127 LEU A CA 1
ATOM 993 C C . LEU A 1 127 ? 11.287 -9.395 -9.120 1.00 84.50 127 LEU A C 1
ATOM 995 O O . LEU A 1 127 ? 10.545 -10.340 -8.859 1.00 84.50 127 LEU A O 1
ATOM 999 N N . ARG A 1 128 ? 12.563 -9.384 -8.748 1.00 75.88 128 ARG A N 1
ATOM 1000 C CA . ARG A 1 128 ? 13.233 -10.518 -8.097 1.00 75.88 128 ARG A CA 1
ATOM 1001 C C . ARG A 1 128 ? 12.975 -10.532 -6.587 1.00 75.88 128 ARG A C 1
ATOM 1003 O O . ARG A 1 128 ? 13.867 -10.744 -5.786 1.00 75.88 128 ARG A O 1
ATOM 1010 N N . THR A 1 129 ? 11.721 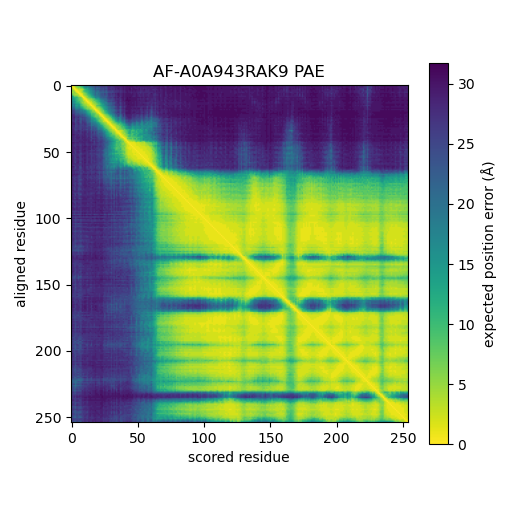-10.342 -6.188 1.00 72.56 129 THR A N 1
ATOM 1011 C CA . THR A 1 129 ? 11.301 -10.279 -4.778 1.00 72.56 129 THR A CA 1
ATOM 1012 C C . THR A 1 129 ? 10.938 -11.645 -4.185 1.00 72.56 129 THR A C 1
ATOM 1014 O O . THR A 1 129 ? 10.586 -11.730 -3.013 1.00 72.56 129 THR A O 1
ATOM 1017 N N . GLY A 1 130 ? 11.039 -12.734 -4.962 1.00 60.19 130 GLY A N 1
ATOM 1018 C CA . GLY A 1 130 ? 10.541 -14.070 -4.595 1.00 60.19 130 GLY A CA 1
ATOM 1019 C C . GLY A 1 130 ? 11.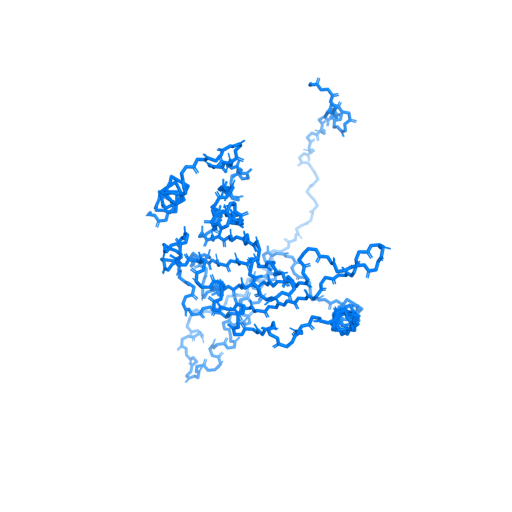190 -14.728 -3.369 1.00 60.19 130 GLY A C 1
ATOM 1020 O O . GLY A 1 130 ? 10.570 -15.598 -2.765 1.00 60.19 130 GLY A O 1
ATOM 1021 N N . ASN A 1 131 ? 12.393 -14.293 -2.979 1.00 62.19 131 ASN A N 1
ATOM 1022 C CA . ASN A 1 131 ? 13.092 -14.755 -1.771 1.00 62.19 131 ASN A CA 1
ATOM 1023 C C . ASN A 1 131 ? 13.115 -13.696 -0.650 1.00 62.19 131 ASN A C 1
ATOM 1025 O O . ASN A 1 131 ? 13.785 -13.892 0.362 1.00 62.19 131 ASN A O 1
ATOM 1029 N N . GLY A 1 132 ? 12.445 -12.557 -0.850 1.00 67.94 132 GLY A N 1
ATOM 1030 C CA . GLY A 1 132 ? 12.424 -11.450 0.101 1.00 67.94 132 GLY A CA 1
ATOM 1031 C C . GLY A 1 132 ? 11.567 -11.742 1.331 1.00 67.94 132 GLY A C 1
ATOM 1032 O O . GLY A 1 132 ? 10.567 -12.460 1.261 1.00 67.94 132 GLY A O 1
ATOM 1033 N N . GLU A 1 133 ? 11.943 -11.155 2.467 1.00 78.25 133 GLU A N 1
ATOM 1034 C CA . GLU A 1 133 ? 11.108 -11.179 3.666 1.00 78.25 133 GLU A CA 1
ATOM 1035 C C . GLU A 1 133 ? 9.888 -10.279 3.440 1.00 78.25 133 GLU A C 1
ATOM 1037 O O . GLU A 1 133 ? 10.015 -9.102 3.098 1.00 78.25 133 GLU A O 1
ATOM 1042 N N . LYS A 1 134 ? 8.686 -10.826 3.634 1.00 89.19 134 LYS A N 1
ATOM 1043 C CA . LYS A 1 134 ? 7.458 -10.031 3.579 1.00 89.19 134 LYS A CA 1
ATOM 1044 C C . LYS A 1 134 ? 7.320 -9.245 4.875 1.00 89.19 134 LYS A C 1
ATOM 1046 O O . LYS A 1 134 ? 7.306 -9.822 5.959 1.00 89.19 134 LYS A O 1
ATOM 1051 N N . ARG A 1 135 ? 7.163 -7.930 4.764 1.00 91.19 135 ARG A N 1
ATOM 1052 C CA . ARG A 1 135 ? 6.899 -7.040 5.897 1.00 91.19 135 ARG A CA 1
ATOM 1053 C C . ARG A 1 135 ? 5.469 -6.547 5.820 1.00 91.19 135 ARG A C 1
ATOM 1055 O O . ARG A 1 135 ? 5.119 -5.781 4.923 1.00 91.19 135 ARG A O 1
ATOM 1062 N N . ILE A 1 136 ? 4.662 -6.963 6.787 1.00 94.31 136 ILE A N 1
ATOM 1063 C CA . ILE A 1 136 ? 3.266 -6.553 6.905 1.00 94.31 136 ILE A CA 1
ATOM 1064 C C . ILE A 1 136 ? 3.098 -5.824 8.226 1.00 94.31 136 ILE A C 1
ATOM 1066 O O . ILE A 1 136 ? 3.525 -6.300 9.275 1.00 94.31 136 ILE A O 1
ATOM 1070 N N . HIS A 1 137 ? 2.524 -4.631 8.169 1.00 93.06 137 HIS A N 1
ATOM 1071 C CA . HIS A 1 137 ? 2.106 -3.916 9.364 1.00 93.06 137 HIS A CA 1
ATOM 1072 C C . HIS A 1 137 ? 0.919 -3.022 9.047 1.00 93.06 137 HIS A C 1
ATOM 1074 O O . HIS A 1 137 ? 0.747 -2.549 7.924 1.00 93.06 137 HIS A O 1
ATOM 1080 N N . GLY A 1 138 ? 0.116 -2.722 10.054 1.00 94.62 138 GLY A N 1
ATOM 1081 C CA . GLY A 1 138 ? -0.956 -1.762 9.900 1.00 94.62 138 GLY A CA 1
ATOM 1082 C C . GLY A 1 138 ? -1.447 -1.232 11.228 1.00 94.62 138 GLY A C 1
ATOM 1083 O O . GLY A 1 138 ? -1.131 -1.750 12.300 1.00 94.62 138 GLY A O 1
ATOM 1084 N N . ASP A 1 139 ? -2.199 -0.146 11.140 1.00 96.75 139 ASP A N 1
ATOM 1085 C CA . ASP A 1 139 ? -2.629 0.607 12.301 1.00 96.75 139 ASP A CA 1
ATOM 1086 C C . ASP A 1 139 ? -3.982 1.273 12.062 1.00 96.75 139 ASP A C 1
ATOM 1088 O O . ASP A 1 139 ? -4.319 1.732 10.961 1.00 96.75 139 ASP A O 1
ATOM 1092 N N . PHE A 1 140 ? -4.755 1.348 13.138 1.00 97.62 140 PHE A N 1
ATOM 1093 C CA . PHE A 1 140 ? -6.031 2.035 13.146 1.00 97.62 140 PHE A CA 1
ATOM 1094 C C . PHE A 1 140 ? -5.812 3.541 13.131 1.00 97.62 140 PHE A C 1
ATOM 1096 O O . PHE A 1 140 ? -4.951 4.082 13.820 1.00 97.62 140 PHE A O 1
ATOM 1103 N N . GLN A 1 141 ? -6.624 4.243 12.353 1.00 96.25 141 GLN A N 1
ATOM 1104 C CA . GLN A 1 141 ? -6.600 5.695 12.305 1.00 96.25 141 GLN A CA 1
ATOM 1105 C C . GLN A 1 141 ? -7.290 6.286 13.536 1.00 96.25 141 GLN A C 1
ATOM 1107 O O . GLN A 1 141 ? -8.221 5.713 14.103 1.00 96.25 141 GLN A O 1
ATOM 1112 N N . ASN A 1 142 ? -6.852 7.476 13.943 1.00 95.44 142 ASN A N 1
ATOM 1113 C CA . ASN A 1 142 ? -7.543 8.218 14.990 1.00 95.44 142 ASN A CA 1
ATOM 1114 C C . ASN A 1 142 ? -8.970 8.573 14.552 1.00 95.44 142 ASN A C 1
ATOM 1116 O O . ASN A 1 142 ? -9.225 8.872 13.382 1.00 95.44 142 ASN A O 1
ATOM 1120 N N . LEU A 1 143 ? -9.882 8.634 15.524 1.00 94.44 143 LEU A N 1
ATOM 1121 C CA . LEU A 1 143 ? -11.166 9.301 15.329 1.00 94.44 143 LEU A CA 1
ATOM 1122 C C . LEU A 1 143 ? -10.939 10.749 14.880 1.00 94.44 143 LEU A C 1
ATOM 1124 O O . LEU A 1 143 ? -9.926 11.380 15.199 1.00 94.44 143 LEU A O 1
ATOM 1128 N N . THR A 1 144 ? -11.899 11.292 14.140 1.00 94.38 144 THR A N 1
ATOM 1129 C CA . THR A 1 144 ? -11.862 12.699 13.748 1.00 94.38 144 THR A CA 1
ATOM 1130 C C . THR A 1 144 ? -11.904 13.601 14.986 1.00 94.38 144 THR A C 1
ATOM 1132 O O . THR A 1 144 ? -12.276 13.179 16.081 1.00 94.38 144 THR A O 1
ATOM 1135 N N . LYS A 1 145 ? -11.615 14.898 14.811 1.00 92.00 145 LYS A N 1
ATOM 1136 C CA . LYS A 1 145 ? -11.740 15.898 15.891 1.00 92.00 145 LYS A CA 1
ATOM 1137 C C . LYS A 1 145 ? -13.131 15.925 16.546 1.00 92.00 145 LYS A C 1
ATOM 1139 O O . LYS A 1 145 ? -13.257 16.387 17.671 1.00 92.00 145 LYS A O 1
ATOM 1144 N N . THR A 1 146 ? -14.164 15.450 15.846 1.00 92.12 146 THR A N 1
ATOM 1145 C CA . THR A 1 146 ? -15.547 15.368 16.339 1.00 92.12 146 THR A CA 1
ATOM 1146 C C . THR A 1 146 ? -15.898 14.004 16.942 1.00 92.12 146 THR A C 1
ATOM 1148 O O . THR A 1 146 ? -17.066 13.754 17.221 1.00 92.12 146 THR A O 1
ATOM 1151 N N . GLY A 1 147 ? -14.917 13.113 17.120 1.00 92.19 147 GLY A N 1
ATOM 1152 C CA . GLY A 1 147 ? -15.109 11.766 17.661 1.00 92.19 147 GLY A CA 1
ATOM 1153 C C . GLY A 1 147 ? -15.748 10.778 16.683 1.00 92.19 147 GLY A C 1
ATOM 1154 O O . GLY A 1 147 ? -16.132 9.689 17.090 1.00 92.19 147 GLY A O 1
ATOM 1155 N N . LYS A 1 148 ? -15.881 11.134 15.399 1.00 95.06 148 LYS A N 1
ATOM 1156 C CA . LYS A 1 148 ? -16.468 10.256 14.376 1.00 95.06 148 LYS A CA 1
ATOM 1157 C C . LYS A 1 148 ? -15.409 9.338 13.772 1.00 95.06 148 LYS A C 1
ATOM 1159 O O . LYS A 1 148 ? -14.223 9.671 13.771 1.00 95.06 148 LYS A O 1
ATOM 1164 N N . LEU A 1 149 ? -15.847 8.223 13.188 1.00 96.50 149 LEU A N 1
ATOM 1165 C CA . LEU A 1 149 ? -14.972 7.371 12.385 1.00 96.50 149 LEU A CA 1
ATOM 1166 C C . LEU A 1 149 ? -14.365 8.168 11.214 1.00 96.50 149 LEU A C 1
ATOM 1168 O O . LEU A 1 149 ? -15.096 8.889 10.522 1.00 96.50 149 LEU A O 1
ATOM 1172 N N . PRO A 1 150 ? -13.047 8.060 10.972 1.00 96.12 150 PRO A N 1
ATOM 1173 C CA . PRO A 1 150 ? -12.444 8.562 9.744 1.00 96.12 150 PRO A CA 1
ATOM 1174 C C . PRO A 1 150 ? -12.955 7.761 8.537 1.00 96.12 150 PRO A C 1
ATOM 1176 O O . PRO A 1 150 ? -13.437 6.639 8.685 1.00 96.12 150 PRO A O 1
ATOM 1179 N N . LYS A 1 151 ? -12.830 8.323 7.324 1.00 95.31 151 LYS A N 1
ATOM 1180 C CA . LYS A 1 151 ? -13.212 7.609 6.091 1.00 95.31 151 LYS A CA 1
ATOM 1181 C C . LYS A 1 151 ? -12.458 6.282 5.974 1.00 95.31 151 LYS A C 1
ATOM 1183 O O . LYS A 1 151 ? -13.083 5.252 5.759 1.00 95.31 151 LYS A O 1
ATOM 1188 N N . ASN A 1 152 ? -11.133 6.333 6.126 1.00 97.25 152 ASN A N 1
ATOM 1189 C CA . ASN A 1 152 ? -10.310 5.135 6.220 1.00 97.25 152 ASN A CA 1
ATOM 1190 C C . ASN A 1 152 ? -10.033 4.851 7.694 1.00 97.25 152 ASN A C 1
ATOM 1192 O O . ASN A 1 152 ? -9.435 5.695 8.361 1.00 97.25 152 ASN A O 1
ATOM 1196 N N . VAL A 1 153 ? -10.469 3.699 8.192 1.00 97.69 153 VAL A N 1
ATOM 1197 C CA . VAL A 1 153 ? -10.333 3.327 9.608 1.00 97.69 153 VAL A CA 1
ATOM 1198 C C . VAL A 1 153 ? -9.031 2.597 9.901 1.00 97.69 153 VAL A C 1
ATOM 1200 O O . VAL A 1 153 ? -8.570 2.633 11.037 1.00 97.69 153 VAL A O 1
ATOM 1203 N N . TYR A 1 154 ? -8.426 1.980 8.888 1.00 98.25 154 TYR A N 1
ATOM 1204 C CA . TYR A 1 154 ? -7.198 1.205 9.009 1.00 98.25 154 TYR A CA 1
ATOM 1205 C C . TYR A 1 154 ? -6.276 1.508 7.829 1.00 98.25 154 TYR A C 1
ATOM 1207 O O . TYR A 1 154 ? -6.740 1.672 6.695 1.00 98.25 154 TYR A O 1
ATOM 1215 N N . VAL A 1 155 ? -4.980 1.629 8.104 1.00 98.00 155 VAL A N 1
ATOM 1216 C CA . VAL A 1 155 ? -3.937 1.820 7.093 1.00 98.00 155 VAL A CA 1
ATOM 1217 C C . VAL A 1 155 ? -2.933 0.697 7.245 1.00 98.00 155 VAL A C 1
ATOM 1219 O O . VAL A 1 155 ? -2.351 0.536 8.315 1.00 98.00 155 VAL A O 1
ATOM 1222 N N . ALA A 1 156 ? -2.729 -0.049 6.170 1.00 97.88 156 ALA A N 1
ATOM 1223 C CA . ALA A 1 156 ? -1.796 -1.154 6.109 1.00 97.88 156 ALA A CA 1
ATOM 1224 C C . ALA A 1 156 ? -0.663 -0.867 5.133 1.00 97.88 156 ALA A C 1
ATOM 1226 O O . ALA A 1 156 ? -0.793 -0.070 4.202 1.00 97.88 156 ALA A O 1
ATOM 1227 N N . HIS A 1 157 ? 0.437 -1.552 5.373 1.00 96.88 157 HIS A N 1
ATOM 1228 C CA . HIS A 1 157 ? 1.629 -1.567 4.560 1.00 96.88 157 HIS A CA 1
ATOM 1229 C C . HIS A 1 157 ? 1.986 -3.021 4.302 1.00 96.88 157 HIS A C 1
ATOM 1231 O O . HIS A 1 157 ? 2.092 -3.819 5.234 1.00 96.88 157 HIS A O 1
ATOM 1237 N N . PHE A 1 158 ? 2.193 -3.324 3.034 1.00 96.44 158 PHE A N 1
ATOM 1238 C CA . PHE A 1 158 ? 2.727 -4.580 2.554 1.00 96.44 158 PHE A CA 1
ATOM 1239 C C . PHE A 1 158 ? 4.026 -4.276 1.815 1.00 96.44 158 PHE A C 1
ATOM 1241 O O . PHE A 1 158 ? 4.044 -3.438 0.915 1.00 96.44 158 PHE A O 1
ATOM 1248 N N . GLY A 1 159 ? 5.118 -4.912 2.216 1.00 93.12 159 GLY A N 1
ATOM 1249 C CA . GLY A 1 159 ? 6.426 -4.745 1.602 1.00 93.12 159 GLY A CA 1
ATOM 1250 C C . GLY A 1 159 ? 7.065 -6.089 1.298 1.00 93.12 159 GLY A C 1
ATOM 1251 O O . GLY A 1 159 ? 6.965 -7.008 2.107 1.00 93.12 159 GLY A O 1
ATOM 1252 N N . ILE A 1 160 ? 7.741 -6.187 0.158 1.00 89.56 160 ILE A N 1
ATOM 1253 C CA . ILE A 1 160 ? 8.651 -7.290 -0.147 1.00 89.56 160 ILE A CA 1
ATOM 1254 C C . ILE A 1 160 ? 9.933 -6.685 -0.708 1.00 89.56 160 ILE A C 1
ATOM 1256 O O . ILE A 1 160 ? 9.908 -6.049 -1.765 1.00 89.56 160 ILE A O 1
ATOM 1260 N N . ASP A 1 161 ? 11.038 -6.873 -0.001 1.00 81.06 161 ASP A N 1
ATOM 1261 C CA . ASP A 1 161 ? 12.375 -6.460 -0.413 1.00 81.06 161 ASP A CA 1
ATOM 1262 C C . ASP A 1 161 ? 13.310 -7.669 -0.499 1.00 81.06 161 ASP A C 1
ATOM 1264 O O . ASP A 1 161 ? 13.364 -8.505 0.405 1.00 81.06 161 ASP A O 1
ATOM 1268 N N . GLU A 1 162 ? 14.065 -7.770 -1.595 1.00 67.25 162 GLU A N 1
ATOM 1269 C CA . GLU A 1 162 ? 15.220 -8.666 -1.632 1.00 67.25 162 GLU A CA 1
ATOM 1270 C C . GLU A 1 162 ? 16.350 -8.011 -0.824 1.00 67.25 162 GLU A C 1
ATOM 1272 O O . GLU A 1 162 ? 16.814 -6.916 -1.155 1.00 67.25 162 GLU A O 1
ATOM 1277 N N . LEU A 1 163 ? 16.796 -8.667 0.253 1.00 57.28 163 LEU A N 1
ATOM 1278 C CA . LEU A 1 163 ? 18.022 -8.258 0.936 1.00 57.28 163 LEU A CA 1
ATOM 1279 C C . LEU A 1 163 ? 19.181 -8.394 -0.063 1.00 57.28 163 LEU A C 1
ATOM 1281 O O . LEU A 1 163 ? 19.319 -9.463 -0.664 1.00 57.28 163 LEU A O 1
ATOM 1285 N N . PRO A 1 164 ? 20.022 -7.362 -0.259 1.00 55.47 164 PRO A N 1
ATOM 1286 C CA . PRO A 1 164 ? 21.117 -7.439 -1.215 1.00 55.47 164 PRO A CA 1
ATOM 1287 C C . PRO A 1 164 ? 22.051 -8.589 -0.827 1.00 55.47 164 PRO A C 1
ATOM 1289 O O . PRO A 1 164 ? 22.773 -8.516 0.164 1.00 55.47 164 PRO A O 1
ATOM 1292 N N . SER A 1 165 ? 22.017 -9.668 -1.609 1.00 51.09 165 SER A N 1
ATOM 1293 C CA . SER A 1 165 ? 22.820 -10.872 -1.368 1.00 51.09 165 SER A CA 1
ATOM 1294 C C . SER A 1 165 ? 24.282 -10.699 -1.795 1.00 51.09 165 SER A C 1
ATOM 1296 O O . SER A 1 165 ? 25.141 -11.466 -1.369 1.00 51.09 165 SER A O 1
ATOM 1298 N N . ALA A 1 166 ? 24.586 -9.667 -2.592 1.00 53.19 166 ALA A N 1
ATOM 1299 C CA . ALA A 1 166 ? 25.939 -9.263 -2.964 1.00 53.19 166 ALA A CA 1
ATOM 1300 C C . ALA A 1 166 ? 25.976 -7.817 -3.494 1.00 53.19 166 ALA A C 1
ATOM 1302 O O . ALA A 1 166 ? 24.959 -7.255 -3.913 1.00 53.19 166 ALA A O 1
ATOM 1303 N N . GLN A 1 167 ? 27.177 -7.231 -3.548 1.00 45.09 167 GLN A N 1
ATOM 1304 C CA . GLN A 1 167 ? 27.427 -6.019 -4.331 1.00 45.09 167 GLN A CA 1
ATOM 1305 C C . GLN A 1 167 ? 27.099 -6.299 -5.808 1.00 45.09 167 GLN A C 1
ATOM 1307 O O . GLN A 1 167 ? 27.598 -7.268 -6.375 1.00 45.09 167 GLN A O 1
AT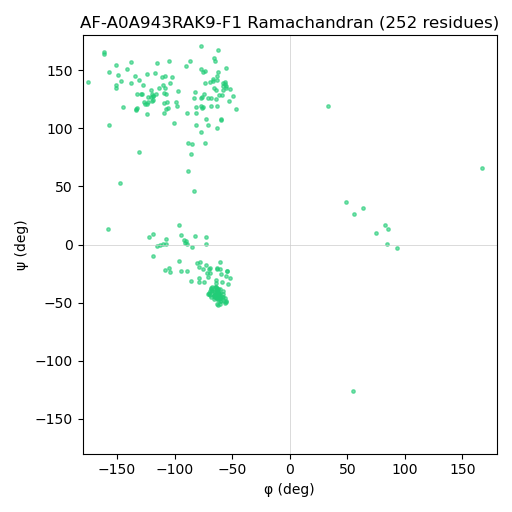OM 1312 N N . ASN A 1 168 ? 26.276 -5.441 -6.423 1.00 51.53 168 ASN A N 1
ATOM 1313 C CA . ASN A 1 168 ? 25.781 -5.512 -7.812 1.00 51.53 168 ASN A CA 1
ATOM 1314 C C . ASN A 1 168 ? 24.533 -6.373 -8.084 1.00 51.53 168 ASN A C 1
ATOM 1316 O O . ASN A 1 168 ? 24.213 -6.600 -9.252 1.00 51.53 168 ASN A O 1
ATOM 1320 N N . VAL A 1 169 ? 23.782 -6.814 -7.069 1.00 55.56 169 VAL A N 1
ATOM 1321 C CA . VAL A 1 169 ? 22.438 -7.378 -7.303 1.00 55.56 169 VAL A CA 1
ATOM 1322 C C . VAL A 1 169 ? 21.419 -6.235 -7.402 1.00 55.56 169 VAL A C 1
ATOM 1324 O O . VAL A 1 169 ? 21.362 -5.417 -6.483 1.00 55.56 169 VAL A O 1
ATOM 1327 N N . PRO A 1 170 ? 20.618 -6.150 -8.488 1.00 60.53 170 PRO A N 1
ATOM 1328 C CA . PRO A 1 170 ? 19.553 -5.162 -8.581 1.00 60.53 170 PRO A CA 1
ATOM 1329 C C . PRO A 1 170 ? 18.617 -5.190 -7.373 1.00 60.53 170 PRO A C 1
ATOM 1331 O O . PRO A 1 170 ? 18.048 -6.235 -7.063 1.00 60.53 170 PRO A O 1
ATOM 1334 N N . LEU A 1 171 ? 18.475 -4.043 -6.707 1.00 75.25 171 LEU A N 1
ATOM 1335 C CA . LEU A 1 171 ? 17.584 -3.885 -5.563 1.00 75.25 171 LEU A CA 1
ATOM 1336 C C . LEU A 1 171 ? 16.150 -3.763 -6.088 1.00 75.25 171 LEU A C 1
ATOM 1338 O O . LEU A 1 171 ? 15.732 -2.687 -6.526 1.00 75.25 171 LEU A O 1
ATOM 1342 N N . ASP A 1 172 ? 15.432 -4.881 -6.098 1.00 86.56 172 ASP A N 1
ATOM 1343 C CA . ASP A 1 172 ? 14.021 -4.929 -6.459 1.00 86.56 172 ASP A CA 1
ATOM 1344 C C . ASP A 1 172 ? 13.178 -4.896 -5.173 1.00 86.56 172 ASP A C 1
ATOM 1346 O O . ASP A 1 172 ? 13.444 -5.624 -4.214 1.00 86.56 172 ASP A O 1
ATOM 1350 N N . MET A 1 173 ? 12.162 -4.035 -5.137 1.00 89.25 173 MET A N 1
ATOM 1351 C CA . MET A 1 173 ? 11.301 -3.876 -3.963 1.00 89.25 173 MET A CA 1
ATOM 1352 C C . MET A 1 173 ? 9.874 -3.536 -4.377 1.00 89.25 173 MET A C 1
ATOM 1354 O O . MET A 1 173 ? 9.638 -2.733 -5.280 1.00 89.25 173 MET A O 1
ATOM 1358 N N . VAL A 1 174 ? 8.912 -4.116 -3.669 1.00 93.44 174 VAL A N 1
ATOM 1359 C CA . VAL A 1 174 ? 7.491 -3.794 -3.788 1.00 93.44 174 VAL A CA 1
ATOM 1360 C C . VAL A 1 174 ? 7.021 -3.217 -2.466 1.00 93.44 174 VAL A C 1
ATOM 1362 O O . VAL A 1 174 ? 7.254 -3.813 -1.419 1.00 93.44 174 VAL A O 1
ATOM 1365 N N . ILE A 1 175 ? 6.351 -2.069 -2.511 1.00 94.94 175 ILE A N 1
ATOM 1366 C CA . ILE A 1 175 ? 5.646 -1.496 -1.362 1.00 94.94 175 ILE A CA 1
ATOM 1367 C C . ILE A 1 175 ? 4.221 -1.179 -1.792 1.00 94.94 175 ILE A C 1
ATOM 1369 O O . ILE A 1 175 ? 4.013 -0.501 -2.793 1.00 94.94 175 ILE A O 1
ATOM 1373 N N . VAL A 1 176 ? 3.240 -1.628 -1.020 1.00 97.94 176 VAL A N 1
ATOM 1374 C CA . VAL A 1 176 ? 1.825 -1.331 -1.219 1.00 97.94 176 VAL A CA 1
ATOM 1375 C C . VAL A 1 176 ? 1.256 -0.770 0.076 1.00 97.94 176 VAL A C 1
ATOM 1377 O O . VAL A 1 176 ? 1.300 -1.405 1.128 1.00 97.94 176 VAL A O 1
ATOM 1380 N N . HIS A 1 177 ? 0.703 0.434 -0.002 1.00 98.19 177 HIS A N 1
ATOM 1381 C CA . HIS A 1 177 ? -0.056 1.056 1.070 1.00 98.19 177 HIS A CA 1
ATOM 1382 C C . HIS A 1 177 ? -1.542 0.865 0.794 1.00 98.19 177 HIS A C 1
ATOM 1384 O O . HIS A 1 177 ? -2.036 1.315 -0.239 1.00 98.19 177 HIS A O 1
ATOM 1390 N N . LEU A 1 178 ? -2.266 0.252 1.727 1.00 98.38 178 LEU A N 1
ATOM 1391 C CA . LEU A 1 178 ? -3.704 0.015 1.619 1.00 98.38 178 LEU A CA 1
ATOM 1392 C C . LEU A 1 178 ? -4.438 0.834 2.677 1.00 98.38 178 LEU A C 1
ATOM 1394 O O . LEU A 1 178 ? -4.037 0.864 3.842 1.00 98.38 178 LEU A O 1
ATOM 1398 N N . LYS A 1 179 ? -5.530 1.500 2.300 1.00 98.12 179 LYS A N 1
ATOM 1399 C CA . LYS A 1 179 ? -6.415 2.182 3.255 1.00 98.12 179 LYS A CA 1
ATOM 1400 C C . LYS A 1 179 ? -7.815 1.613 3.161 1.00 98.12 179 LYS A C 1
ATOM 1402 O O . LYS A 1 179 ? -8.416 1.603 2.085 1.00 98.12 179 LYS A O 1
ATOM 1407 N N . TYR A 1 180 ? -8.335 1.208 4.309 1.00 98.31 180 TYR A N 1
ATOM 1408 C CA . TYR A 1 180 ? -9.567 0.444 4.403 1.00 98.31 180 TYR A CA 1
ATOM 1409 C C . TYR A 1 180 ? -10.721 1.249 4.970 1.00 98.31 180 TYR A C 1
ATOM 1411 O O . TYR A 1 180 ? -10.543 2.054 5.889 1.00 98.31 180 TYR A O 1
ATOM 1419 N N . LEU A 1 181 ? -11.919 0.969 4.468 1.00 97.44 181 LEU A N 1
ATOM 1420 C CA . LEU A 1 181 ? -13.177 1.425 5.041 1.00 97.44 181 LEU A CA 1
ATOM 1421 C C . LEU A 1 181 ? -13.555 0.598 6.275 1.00 97.44 181 LEU A C 1
ATOM 1423 O O . LEU A 1 181 ? -12.961 -0.431 6.593 1.00 97.44 181 LEU A O 1
ATOM 1427 N N . LYS A 1 182 ? -14.586 1.064 6.982 1.00 96.94 182 LYS A N 1
ATOM 1428 C CA . LYS A 1 182 ? -15.109 0.428 8.201 1.00 96.94 182 LYS A CA 1
ATOM 1429 C C . LYS A 1 182 ? -15.632 -1.002 8.015 1.00 96.94 182 LYS A C 1
ATOM 1431 O O . LYS A 1 182 ? -15.774 -1.709 9.003 1.00 96.94 182 LYS A O 1
ATOM 1436 N N . ASP A 1 183 ? -15.974 -1.390 6.791 1.00 96.50 183 ASP A N 1
ATOM 1437 C CA . ASP A 1 183 ? -16.467 -2.728 6.443 1.00 96.50 183 ASP A CA 1
ATOM 1438 C C . ASP A 1 183 ? -15.337 -3.689 6.039 1.00 96.50 183 ASP A C 1
ATOM 1440 O O . ASP A 1 183 ? -15.602 -4.842 5.716 1.00 96.50 183 ASP A O 1
ATOM 1444 N N . GLY A 1 184 ? -14.082 -3.227 6.067 1.00 96.38 184 GLY A N 1
ATOM 1445 C CA . GLY A 1 184 ? -12.922 -4.018 5.668 1.00 96.38 184 GLY A CA 1
ATOM 1446 C C . GLY A 1 184 ? -12.637 -4.011 4.170 1.00 96.38 184 GLY A C 1
ATOM 1447 O O . GLY A 1 184 ? -11.672 -4.644 3.752 1.00 96.38 184 GLY A O 1
ATOM 1448 N N . SER A 1 185 ? -13.422 -3.299 3.358 1.00 96.94 185 SER A N 1
ATOM 1449 C CA . SER A 1 185 ? -13.103 -3.104 1.943 1.00 96.94 185 SER A CA 1
ATOM 1450 C C . SER A 1 185 ? -11.977 -2.084 1.765 1.00 96.94 185 SER A C 1
ATOM 1452 O O . SER A 1 185 ? -11.822 -1.136 2.547 1.00 96.94 185 SER A O 1
ATOM 1454 N N . VAL A 1 186 ? -11.171 -2.272 0.725 1.00 97.50 186 VAL A N 1
ATOM 1455 C CA . VAL A 1 186 ? -10.117 -1.332 0.349 1.00 97.50 186 VAL A CA 1
ATOM 1456 C C . VAL A 1 186 ? -10.758 -0.102 -0.301 1.00 97.50 186 VAL A C 1
ATOM 1458 O O . VAL A 1 186 ? -11.546 -0.218 -1.222 1.00 97.50 186 VAL A O 1
ATOM 1461 N N . ASN A 1 187 ? -10.423 1.112 0.134 1.00 95.75 187 ASN A N 1
ATOM 1462 C CA . ASN A 1 187 ? -10.857 2.339 -0.558 1.00 95.75 187 ASN A CA 1
ATOM 1463 C C . ASN A 1 187 ? -9.731 2.986 -1.370 1.00 95.75 187 ASN A C 1
ATOM 1465 O O . ASN A 1 187 ? -9.991 3.772 -2.284 1.00 95.75 187 ASN A O 1
ATOM 1469 N N . MET A 1 188 ? -8.479 2.717 -1.005 1.00 95.88 188 MET A N 1
ATOM 1470 C CA . MET A 1 188 ? -7.322 3.387 -1.575 1.00 95.88 188 MET A CA 1
ATOM 1471 C C . MET A 1 188 ? -6.104 2.481 -1.560 1.00 95.88 188 MET A C 1
ATOM 1473 O O . MET A 1 188 ? -5.792 1.924 -0.508 1.00 95.88 188 MET A O 1
ATOM 1477 N N . ILE A 1 189 ? -5.389 2.441 -2.683 1.00 97.31 189 ILE A N 1
ATOM 1478 C CA . ILE A 1 189 ? -4.069 1.822 -2.770 1.00 97.31 189 ILE A CA 1
ATOM 1479 C C . ILE A 1 189 ? -3.068 2.796 -3.360 1.00 97.31 189 ILE A C 1
ATOM 1481 O O . ILE A 1 189 ? -3.370 3.482 -4.334 1.00 97.31 189 ILE A O 1
ATOM 1485 N N . ASP A 1 190 ? -1.883 2.838 -2.768 1.00 97.81 190 ASP A N 1
ATOM 1486 C CA . ASP A 1 190 ? -0.705 3.481 -3.332 1.00 97.81 190 ASP A CA 1
ATOM 1487 C C . ASP A 1 190 ? 0.406 2.424 -3.398 1.00 97.81 190 ASP A C 1
ATOM 1489 O O . ASP A 1 190 ? 0.854 1.926 -2.367 1.00 97.81 190 ASP A O 1
ATOM 1493 N N . ALA A 1 191 ? 0.796 2.030 -4.607 1.00 97.69 191 ALA A N 1
ATOM 1494 C CA . ALA A 1 191 ? 1.787 0.990 -4.852 1.00 97.69 191 ALA A CA 1
ATOM 1495 C C . ALA A 1 191 ? 3.064 1.591 -5.445 1.00 97.69 191 ALA A C 1
ATOM 1497 O O . ALA A 1 191 ? 3.015 2.528 -6.243 1.00 97.69 191 ALA A O 1
ATOM 1498 N N . HIS A 1 192 ? 4.209 1.040 -5.058 1.00 95.31 192 HIS A N 1
ATOM 1499 C CA . HIS A 1 192 ? 5.537 1.465 -5.469 1.00 95.31 192 HIS A CA 1
ATOM 1500 C C . HIS A 1 192 ? 6.364 0.244 -5.861 1.00 95.31 192 HIS A C 1
ATOM 1502 O O . HIS A 1 192 ? 6.674 -0.605 -5.026 1.00 95.31 192 HIS A O 1
ATOM 1508 N N . LEU A 1 193 ? 6.730 0.186 -7.137 1.00 94.69 193 LEU A N 1
ATOM 1509 C CA . LEU A 1 193 ? 7.527 -0.874 -7.736 1.00 94.69 193 LEU A CA 1
ATOM 1510 C C . LEU A 1 193 ? 8.919 -0.327 -8.030 1.00 94.69 193 LEU A C 1
ATOM 1512 O O . LEU A 1 193 ? 9.076 0.601 -8.827 1.00 94.69 193 LEU A O 1
ATOM 1516 N N . TRP A 1 194 ? 9.922 -0.888 -7.371 1.00 90.62 194 TRP A N 1
ATOM 1517 C CA . TRP A 1 194 ? 11.313 -0.494 -7.507 1.00 90.62 194 TRP A CA 1
ATOM 1518 C C . TRP A 1 194 ? 12.093 -1.557 -8.253 1.00 90.62 194 TRP A C 1
ATOM 1520 O O . TRP A 1 194 ? 12.008 -2.740 -7.927 1.00 90.62 194 TRP A O 1
ATOM 1530 N N . ARG A 1 195 ? 12.901 -1.095 -9.203 1.00 87.50 195 ARG A N 1
ATOM 1531 C CA . ARG A 1 195 ? 14.022 -1.846 -9.758 1.00 87.50 195 ARG A CA 1
ATOM 1532 C C . ARG A 1 195 ? 15.227 -0.926 -9.787 1.00 87.50 195 ARG A C 1
ATOM 1534 O O . ARG A 1 195 ? 15.217 0.093 -10.483 1.00 87.50 195 ARG A O 1
ATOM 1541 N N . ASN A 1 196 ? 16.271 -1.284 -9.047 1.00 83.75 196 ASN A N 1
ATOM 1542 C CA . ASN A 1 196 ? 17.444 -0.434 -8.858 1.00 83.75 196 ASN A CA 1
ATOM 1543 C C . ASN A 1 196 ? 17.055 0.955 -8.312 1.00 83.75 196 ASN A C 1
ATOM 1545 O O . ASN A 1 196 ? 16.389 1.078 -7.290 1.00 83.75 196 ASN A O 1
ATOM 1549 N N . HIS A 1 197 ? 17.479 2.015 -9.000 1.00 84.44 197 HIS A N 1
ATOM 1550 C CA . HIS A 1 197 ? 17.236 3.411 -8.649 1.00 84.44 197 HIS A CA 1
ATOM 1551 C C . HIS A 1 197 ? 15.944 3.974 -9.264 1.00 84.44 197 HIS A C 1
ATOM 1553 O O . HIS A 1 197 ? 15.672 5.163 -9.097 1.00 84.44 197 HIS A O 1
ATOM 1559 N N . VAL A 1 198 ? 15.161 3.157 -9.980 1.00 89.69 198 VAL A N 1
ATOM 1560 C CA . VAL A 1 198 ? 13.924 3.590 -10.639 1.00 89.69 198 VAL A CA 1
ATOM 1561 C C . VAL A 1 198 ? 12.708 3.055 -9.889 1.00 89.69 198 VAL A C 1
ATOM 1563 O O . VAL A 1 198 ? 12.534 1.844 -9.737 1.00 89.69 198 VAL A O 1
ATOM 1566 N N . ARG A 1 199 ? 11.837 3.972 -9.466 1.00 92.56 199 ARG A N 1
ATOM 1567 C CA . ARG A 1 199 ? 10.539 3.698 -8.843 1.00 92.56 199 ARG A CA 1
ATOM 1568 C C . ARG A 1 199 ? 9.415 4.031 -9.809 1.00 92.56 199 ARG A C 1
ATOM 1570 O O . ARG A 1 199 ? 9.326 5.171 -10.251 1.00 92.56 199 ARG A O 1
ATOM 1577 N N . HIS A 1 200 ? 8.482 3.111 -10.000 1.00 95.69 200 HIS A N 1
ATOM 1578 C CA . HIS A 1 200 ? 7.168 3.414 -10.562 1.00 95.69 200 HIS A CA 1
ATOM 1579 C C . HIS A 1 200 ? 6.127 3.378 -9.447 1.00 95.69 200 HIS A C 1
ATOM 1581 O O . HIS A 1 200 ? 5.944 2.357 -8.788 1.00 95.69 200 HIS A O 1
ATOM 1587 N N . GLY A 1 201 ? 5.492 4.518 -9.190 1.00 96.12 201 GLY A N 1
ATOM 1588 C CA . GLY A 1 201 ? 4.409 4.658 -8.228 1.00 96.12 201 GLY A CA 1
ATOM 1589 C C . GLY A 1 201 ? 3.069 4.766 -8.939 1.00 96.12 201 GLY A C 1
ATOM 1590 O O . GLY A 1 201 ? 2.966 5.483 -9.931 1.00 96.12 201 GLY A O 1
ATOM 1591 N N . TYR A 1 202 ? 2.033 4.110 -8.430 1.00 96.69 202 TYR A N 1
ATOM 1592 C CA . TYR A 1 202 ? 0.675 4.325 -8.915 1.00 96.69 202 TYR A CA 1
ATOM 1593 C C . TYR A 1 202 ? -0.346 4.312 -7.782 1.00 96.69 202 TYR A C 1
ATOM 1595 O O . TYR A 1 202 ? -0.167 3.668 -6.749 1.00 96.69 202 TYR A O 1
ATOM 1603 N N . SER A 1 203 ? -1.431 5.050 -7.991 1.00 96.44 203 SER A N 1
ATOM 1604 C CA . SER A 1 203 ? -2.514 5.211 -7.026 1.00 96.44 203 SER A CA 1
ATOM 1605 C C . SER A 1 203 ? -3.810 4.683 -7.615 1.00 96.44 203 SER A C 1
ATOM 1607 O O . SER A 1 203 ? -4.209 5.122 -8.689 1.00 96.44 203 SER A O 1
ATOM 1609 N N . VAL A 1 204 ? -4.492 3.795 -6.896 1.00 95.25 204 VAL A N 1
ATOM 1610 C CA . VAL A 1 204 ? -5.810 3.255 -7.258 1.00 95.25 204 VAL A CA 1
ATOM 1611 C C . VAL A 1 204 ? -6.865 3.787 -6.295 1.00 95.25 204 VAL A C 1
ATOM 1613 O O . VAL A 1 204 ? -6.631 3.874 -5.082 1.00 95.25 204 VAL A O 1
ATOM 1616 N N . ARG A 1 205 ? -8.023 4.180 -6.828 1.00 92.81 205 ARG A N 1
ATOM 1617 C CA . ARG A 1 205 ? -9.171 4.707 -6.074 1.00 92.81 205 ARG A CA 1
ATOM 1618 C C . ARG A 1 205 ? -10.468 4.114 -6.615 1.00 92.81 205 ARG A C 1
ATOM 1620 O O . ARG A 1 205 ? -10.527 3.736 -7.779 1.00 92.81 205 ARG A O 1
ATOM 1627 N N . ILE A 1 206 ? -11.512 4.099 -5.788 1.00 89.19 206 ILE A N 1
ATOM 1628 C CA . ILE A 1 206 ? -12.877 3.816 -6.248 1.00 89.19 206 ILE A CA 1
ATOM 1629 C C . ILE A 1 206 ? -13.439 5.066 -6.937 1.00 89.19 206 ILE A C 1
ATOM 1631 O O . ILE A 1 206 ? -13.581 6.114 -6.300 1.00 89.19 206 ILE A O 1
ATOM 1635 N N . VAL A 1 207 ? -13.787 4.941 -8.215 1.00 84.81 207 VAL A N 1
ATOM 1636 C CA . VAL A 1 207 ? -14.446 5.957 -9.043 1.00 84.81 207 VAL A CA 1
ATOM 1637 C C . VAL A 1 207 ? -15.703 5.321 -9.625 1.00 84.81 207 VAL A C 1
ATOM 1639 O O . VAL A 1 207 ? -15.624 4.292 -10.282 1.00 84.81 207 VAL A O 1
ATOM 1642 N N . GLU A 1 208 ? -16.875 5.893 -9.334 1.00 84.44 208 GLU A N 1
ATOM 1643 C CA . GLU A 1 208 ? -18.174 5.385 -9.826 1.00 84.44 208 GLU A CA 1
ATOM 1644 C C . GLU A 1 208 ? -18.459 3.906 -9.486 1.00 84.44 208 GLU A C 1
ATOM 1646 O O . GLU A 1 208 ? -19.243 3.245 -10.155 1.00 84.44 208 GLU A O 1
ATOM 1651 N N . GLY A 1 209 ? -17.865 3.399 -8.400 1.00 86.38 209 GLY A N 1
ATOM 1652 C CA . GLY A 1 209 ? -18.038 2.016 -7.941 1.00 86.38 209 GLY A CA 1
ATOM 1653 C C . GLY A 1 209 ? -16.978 1.037 -8.450 1.00 86.38 209 GLY A C 1
ATOM 1654 O O . GLY A 1 209 ? -16.978 -0.110 -8.017 1.00 86.38 209 GLY A O 1
ATOM 1655 N N . GLU A 1 210 ? -16.046 1.488 -9.290 1.00 89.06 210 GLU A N 1
ATOM 1656 C CA . GLU A 1 210 ? -14.980 0.663 -9.864 1.00 89.06 210 GLU A CA 1
ATOM 1657 C C . GLU A 1 210 ? -13.601 1.151 -9.418 1.00 89.06 210 GLU A C 1
ATOM 1659 O O . GLU A 1 210 ? -13.378 2.349 -9.224 1.00 89.06 210 GLU A O 1
ATOM 1664 N N . TYR A 1 211 ? -12.646 0.234 -9.269 1.00 91.88 211 TYR A N 1
ATOM 1665 C CA . TYR A 1 211 ? -11.259 0.606 -9.010 1.00 91.88 211 TYR A CA 1
ATOM 1666 C C . TYR A 1 211 ? -10.590 1.096 -10.291 1.00 91.88 211 TYR A C 1
ATOM 1668 O O . TYR A 1 211 ? -10.579 0.399 -11.303 1.00 91.88 211 TYR A O 1
ATOM 1676 N N . ARG A 1 212 ? -9.998 2.291 -10.239 1.00 91.56 212 ARG A N 1
ATOM 1677 C CA . ARG A 1 212 ? -9.265 2.894 -11.358 1.00 91.56 212 ARG A CA 1
ATOM 1678 C C . ARG A 1 212 ? -7.940 3.470 -10.878 1.00 91.56 212 ARG A C 1
ATOM 1680 O O . ARG A 1 212 ? -7.855 4.004 -9.767 1.00 91.56 212 ARG A O 1
ATOM 1687 N N . ILE A 1 213 ? -6.912 3.383 -11.720 1.00 93.44 213 ILE A N 1
ATOM 1688 C CA . ILE A 1 213 ? -5.663 4.119 -11.504 1.00 93.44 213 ILE A CA 1
ATOM 1689 C C . ILE A 1 213 ? -5.965 5.610 -11.689 1.00 93.44 213 ILE A C 1
ATOM 1691 O O . ILE A 1 213 ? -6.482 6.011 -12.726 1.00 93.44 213 ILE A O 1
ATOM 1695 N N . THR A 1 214 ? -5.630 6.437 -10.701 1.00 93.00 214 THR A N 1
ATOM 1696 C CA . THR A 1 214 ? -5.827 7.897 -10.740 1.00 93.00 214 THR A CA 1
ATOM 1697 C C . THR A 1 214 ? -4.534 8.668 -10.976 1.00 93.00 214 THR A C 1
ATOM 1699 O O . THR A 1 214 ? -4.568 9.830 -11.372 1.00 93.00 214 THR A O 1
ATOM 1702 N N . SER A 1 215 ? -3.381 8.055 -10.715 1.00 93.94 215 SER A N 1
ATOM 1703 C CA . SER A 1 215 ? -2.083 8.663 -11.008 1.00 93.94 215 SER A CA 1
ATOM 1704 C C . SER A 1 215 ? -0.996 7.614 -11.163 1.00 93.94 215 SER A C 1
ATOM 1706 O O . SER A 1 215 ? -1.027 6.591 -10.480 1.00 93.94 215 SER A O 1
ATOM 1708 N N . ILE A 1 216 ? -0.022 7.913 -12.019 1.00 95.31 216 ILE A N 1
ATOM 1709 C CA . ILE A 1 216 ? 1.205 7.144 -12.213 1.00 95.31 216 ILE A CA 1
ATOM 1710 C C . ILE A 1 216 ? 2.382 8.118 -12.214 1.00 95.31 216 ILE A C 1
ATOM 1712 O O . ILE A 1 216 ? 2.389 9.102 -12.959 1.00 95.31 216 ILE A O 1
ATOM 1716 N N . THR A 1 217 ? 3.399 7.822 -11.415 1.00 95.50 217 THR A N 1
ATOM 1717 C CA . THR A 1 217 ? 4.666 8.549 -11.372 1.00 95.50 217 THR A CA 1
ATOM 1718 C C . THR A 1 217 ? 5.834 7.602 -11.612 1.00 95.50 217 THR A C 1
ATOM 1720 O O . THR A 1 217 ? 5.809 6.440 -11.216 1.00 95.50 217 THR A O 1
ATOM 1723 N N . SER A 1 218 ? 6.874 8.107 -12.262 1.00 94.81 218 SER A N 1
ATOM 1724 C CA . SER A 1 218 ? 8.173 7.452 -12.379 1.00 94.81 218 SER A CA 1
ATOM 1725 C C . SER A 1 218 ? 9.219 8.353 -11.747 1.00 94.81 218 SER A C 1
ATOM 1727 O O . SER A 1 218 ? 9.298 9.532 -12.088 1.00 94.81 218 SER A O 1
ATOM 1729 N N . THR A 1 219 ? 10.041 7.803 -10.865 1.00 93.12 219 THR A N 1
ATOM 1730 C CA . THR A 1 219 ? 11.122 8.525 -10.197 1.00 93.12 219 THR A CA 1
ATOM 1731 C C . THR A 1 219 ? 12.433 7.800 -10.447 1.00 93.12 219 THR A C 1
ATOM 1733 O O . THR A 1 219 ? 12.573 6.636 -10.087 1.00 93.12 219 THR A O 1
ATOM 1736 N N . ASP A 1 220 ? 13.390 8.492 -11.054 1.00 89.81 220 ASP A N 1
ATOM 1737 C CA . ASP A 1 220 ? 14.775 8.051 -11.195 1.00 89.81 220 ASP A CA 1
ATOM 1738 C C . ASP A 1 220 ? 15.612 8.759 -10.127 1.00 89.81 220 ASP A C 1
ATOM 1740 O O . ASP A 1 220 ? 15.910 9.951 -10.232 1.00 89.81 220 ASP A O 1
ATOM 1744 N N . MET A 1 221 ? 15.981 8.016 -9.084 1.00 85.25 221 MET A N 1
ATOM 1745 C CA . MET A 1 221 ? 16.743 8.539 -7.951 1.00 85.25 221 MET A CA 1
ATOM 1746 C C . MET A 1 221 ? 18.185 8.888 -8.322 1.00 85.25 221 MET A C 1
ATOM 1748 O O . MET A 1 221 ? 18.780 9.743 -7.678 1.00 85.25 221 MET A O 1
ATOM 1752 N N . SER A 1 222 ? 18.750 8.268 -9.364 1.00 85.12 222 SER A N 1
ATOM 1753 C CA . SER A 1 222 ? 20.116 8.571 -9.812 1.00 85.12 222 SER A CA 1
ATOM 1754 C C . SER A 1 222 ? 20.214 9.936 -10.494 1.00 85.12 222 SER A C 1
ATOM 1756 O O . SER A 1 222 ? 21.277 10.553 -10.520 1.00 85.12 222 SER A O 1
ATOM 1758 N N . ARG A 1 223 ? 19.090 10.405 -11.044 1.00 86.38 223 ARG A N 1
ATOM 1759 C CA . ARG A 1 223 ? 18.960 11.688 -11.744 1.00 86.38 223 ARG A CA 1
ATOM 1760 C C . ARG A 1 223 ? 18.139 12.715 -10.974 1.00 86.38 223 ARG A C 1
ATOM 1762 O O . ARG A 1 223 ? 17.916 13.801 -11.502 1.00 86.38 223 ARG A O 1
ATOM 1769 N N . GLU A 1 224 ? 17.655 12.352 -9.786 1.00 85.62 224 GLU A N 1
ATOM 1770 C CA . GLU A 1 224 ? 16.709 13.139 -8.985 1.00 85.62 224 GLU A CA 1
ATOM 1771 C C . GLU A 1 224 ? 15.500 13.628 -9.808 1.00 85.62 224 GLU A C 1
ATOM 1773 O O . GLU A 1 224 ? 15.001 14.741 -9.638 1.00 85.62 224 GLU A O 1
ATOM 1778 N N . LEU A 1 225 ? 15.032 12.793 -10.742 1.00 88.88 225 LEU A N 1
ATOM 1779 C CA . LEU A 1 225 ? 13.996 13.157 -11.701 1.00 88.88 225 LEU A CA 1
ATOM 1780 C C . LEU A 1 225 ? 12.694 12.430 -11.384 1.00 88.88 225 LEU A C 1
ATOM 1782 O O . LEU A 1 225 ? 12.635 11.205 -11.440 1.00 88.88 225 LEU A O 1
ATOM 1786 N N . GLU A 1 226 ? 11.626 13.189 -11.150 1.00 92.62 226 GLU A N 1
ATOM 1787 C CA . GLU A 1 226 ? 10.263 12.667 -11.068 1.00 92.62 226 GLU A CA 1
ATOM 1788 C C . GLU A 1 226 ? 9.445 13.105 -12.286 1.00 92.62 226 GLU A C 1
ATOM 1790 O O . GLU A 1 226 ? 9.417 14.277 -12.659 1.00 92.62 226 GLU A O 1
ATOM 1795 N N . THR A 1 227 ? 8.771 12.148 -12.915 1.00 93.31 227 THR A N 1
ATOM 1796 C CA . THR A 1 227 ? 7.885 12.361 -14.058 1.00 93.31 227 THR A CA 1
ATOM 1797 C C . THR A 1 227 ? 6.500 11.834 -13.718 1.00 93.31 227 THR A C 1
ATOM 1799 O O . THR A 1 227 ? 6.342 10.673 -13.348 1.00 93.31 227 THR A O 1
ATOM 1802 N N . THR A 1 228 ? 5.478 12.672 -13.875 1.00 93.62 228 THR A N 1
ATOM 1803 C CA . THR A 1 228 ? 4.084 12.215 -13.849 1.00 93.62 228 THR A CA 1
ATOM 1804 C C . THR A 1 228 ? 3.742 11.642 -15.219 1.00 93.62 228 THR A C 1
ATOM 1806 O O . THR A 1 228 ? 3.730 12.375 -16.205 1.00 93.62 228 THR A O 1
ATOM 1809 N N . LEU A 1 229 ? 3.507 10.333 -15.285 1.00 90.50 229 LEU A N 1
ATOM 1810 C CA . LEU A 1 229 ? 3.156 9.625 -16.521 1.00 90.50 229 LEU A CA 1
ATOM 1811 C C . LEU A 1 229 ? 1.653 9.689 -16.793 1.00 90.50 229 LEU A C 1
ATOM 1813 O O . LEU A 1 229 ? 1.222 9.713 -17.941 1.00 90.50 229 LEU A O 1
ATOM 1817 N N . TYR A 1 230 ? 0.866 9.733 -15.722 1.00 90.12 230 TYR A N 1
ATOM 1818 C CA . TYR A 1 230 ? -0.581 9.823 -15.778 1.00 90.12 230 TYR A CA 1
ATOM 1819 C C . TYR A 1 230 ? -1.091 10.553 -14.538 1.00 90.12 230 TYR A C 1
ATOM 1821 O O . TYR A 1 230 ? -0.636 10.295 -13.422 1.00 90.12 230 TYR A O 1
ATOM 1829 N N . LEU A 1 231 ? -2.046 11.453 -14.731 1.00 88.69 231 LEU A N 1
ATOM 1830 C CA . LEU A 1 231 ? -2.815 12.069 -13.661 1.00 88.69 231 LEU A CA 1
ATOM 1831 C C . LEU A 1 231 ? -4.226 12.277 -14.186 1.00 88.69 231 LEU A C 1
ATOM 1833 O O . LEU A 1 231 ? -4.428 13.002 -15.159 1.00 88.69 231 LEU A O 1
ATOM 1837 N N . ASP A 1 232 ? -5.182 11.628 -13.541 1.00 80.75 232 ASP A N 1
ATOM 1838 C CA . ASP A 1 232 ? -6.576 11.726 -13.926 1.00 80.75 232 ASP A CA 1
ATOM 1839 C C . ASP A 1 232 ? -7.131 13.109 -13.539 1.00 80.75 232 ASP A C 1
ATOM 1841 O O . ASP A 1 232 ? -7.307 13.421 -12.359 1.00 80.75 232 ASP A O 1
ATOM 1845 N N . ALA A 1 233 ? -7.361 13.962 -14.541 1.00 64.44 233 ALA A N 1
ATOM 1846 C CA . ALA A 1 233 ? -8.039 15.249 -14.381 1.00 64.44 233 ALA A CA 1
ATOM 1847 C C . ALA A 1 233 ? -9.546 15.173 -14.716 1.00 64.44 233 ALA A C 1
ATOM 1849 O O . ALA A 1 233 ? -10.281 16.111 -14.403 1.00 64.44 233 ALA A O 1
ATOM 1850 N N . ALA A 1 234 ? -9.992 14.088 -15.362 1.00 54.84 234 ALA A N 1
ATOM 1851 C CA . ALA A 1 234 ? -11.362 13.779 -15.780 1.00 54.84 234 ALA A CA 1
ATOM 1852 C C . ALA A 1 234 ? -11.366 12.357 -16.385 1.00 54.84 234 ALA A C 1
ATOM 1854 O O . ALA A 1 234 ? -10.445 12.054 -17.147 1.00 54.84 234 ALA A O 1
ATOM 1855 N N . PRO A 1 235 ? -12.389 11.520 -16.118 1.00 53.03 235 PRO A N 1
ATOM 1856 C CA . PRO A 1 235 ? -12.279 10.068 -16.235 1.00 53.03 235 PRO A CA 1
ATOM 1857 C C . PRO A 1 235 ? -11.917 9.641 -17.659 1.00 53.03 235 PRO A C 1
ATOM 1859 O O . PRO A 1 235 ? -12.743 9.698 -18.573 1.00 53.03 235 PRO A O 1
ATOM 1862 N N . SER A 1 236 ? -10.667 9.212 -17.828 1.00 60.88 236 SER A N 1
ATOM 1863 C CA . SER A 1 236 ? -10.239 8.434 -18.986 1.00 60.88 236 SER A CA 1
ATOM 1864 C C . SER A 1 236 ? -10.405 6.943 -18.697 1.00 60.88 236 SER A C 1
ATOM 1866 O O . SER A 1 236 ? -10.450 6.522 -17.540 1.00 60.88 236 SER A O 1
ATOM 1868 N N . ASP A 1 237 ? -10.579 6.165 -19.760 1.00 69.50 237 ASP A N 1
ATOM 1869 C CA . ASP A 1 237 ? -10.795 4.722 -19.706 1.00 69.50 237 ASP A CA 1
ATOM 1870 C C . ASP A 1 237 ? -9.717 4.006 -18.865 1.00 69.50 237 ASP A C 1
ATOM 1872 O O . ASP A 1 237 ? -8.519 4.273 -19.007 1.00 69.50 237 ASP A O 1
ATOM 1876 N N . ALA A 1 238 ? -10.147 3.097 -17.983 1.00 72.38 238 ALA A N 1
ATOM 1877 C CA . ALA A 1 238 ? -9.283 2.394 -17.034 1.00 72.38 238 ALA A CA 1
ATOM 1878 C C . ALA A 1 238 ? -8.174 1.595 -17.742 1.00 72.38 238 ALA A C 1
ATOM 1880 O O . ALA A 1 238 ? -7.053 1.505 -17.233 1.00 72.38 238 ALA A O 1
ATOM 1881 N N . GLU A 1 239 ? -8.459 1.084 -18.943 1.00 82.06 239 GLU A N 1
ATOM 1882 C CA . GLU A 1 239 ? -7.501 0.329 -19.755 1.00 82.06 239 GLU A CA 1
ATOM 1883 C C . GLU A 1 239 ? -6.302 1.186 -20.187 1.00 82.06 239 GLU A C 1
ATOM 1885 O O . GLU A 1 239 ? -5.171 0.699 -20.240 1.00 82.06 239 GLU A O 1
ATOM 1890 N N . THR A 1 240 ? -6.512 2.487 -20.422 1.00 84.75 240 THR A N 1
ATOM 1891 C CA . THR A 1 240 ? -5.444 3.395 -20.869 1.00 84.75 240 THR A CA 1
ATOM 1892 C C . THR A 1 240 ? -4.376 3.567 -19.791 1.00 84.75 240 THR A C 1
ATOM 1894 O O . THR A 1 240 ? -3.181 3.514 -20.085 1.00 84.75 240 THR A O 1
ATOM 1897 N N . ALA A 1 241 ? -4.782 3.747 -18.532 1.00 88.50 241 ALA A N 1
ATOM 1898 C CA . ALA A 1 241 ? -3.841 3.921 -17.430 1.00 88.50 241 ALA A CA 1
ATOM 1899 C C . ALA A 1 241 ? -3.036 2.639 -17.158 1.00 88.50 241 ALA A C 1
ATOM 1901 O O . ALA A 1 241 ? -1.826 2.712 -16.941 1.00 88.50 241 ALA A O 1
ATOM 1902 N N . ILE A 1 242 ? -3.678 1.467 -17.233 1.00 90.62 242 ILE A N 1
ATOM 1903 C CA . ILE A 1 242 ? -2.995 0.172 -17.085 1.00 90.62 242 ILE A CA 1
ATOM 1904 C C . ILE A 1 242 ? -1.975 -0.024 -18.212 1.00 90.62 242 ILE A C 1
ATOM 1906 O O . ILE A 1 242 ? -0.825 -0.357 -17.935 1.00 90.62 242 ILE A O 1
ATOM 1910 N N . ALA A 1 243 ? -2.346 0.256 -19.466 1.00 90.12 243 ALA A N 1
ATOM 1911 C CA . ALA A 1 243 ? -1.434 0.144 -20.605 1.00 90.12 243 ALA A CA 1
ATOM 1912 C C . ALA A 1 243 ? -0.231 1.102 -20.500 1.00 90.12 243 ALA A C 1
ATOM 1914 O O . ALA A 1 243 ? 0.897 0.728 -20.831 1.00 90.12 243 ALA A O 1
ATOM 1915 N N . LEU A 1 244 ? -0.446 2.330 -20.010 1.00 90.62 244 LEU A N 1
ATOM 1916 C CA . LEU A 1 244 ? 0.635 3.286 -19.747 1.00 90.62 244 LEU A CA 1
ATOM 1917 C C . LEU A 1 244 ? 1.588 2.786 -18.659 1.00 90.62 244 LEU A C 1
ATOM 1919 O O . LEU A 1 244 ? 2.805 2.902 -18.820 1.00 90.62 244 LEU A O 1
ATOM 1923 N N . LEU A 1 245 ? 1.049 2.233 -17.568 1.00 92.12 245 LEU A N 1
ATOM 1924 C CA . LEU A 1 245 ? 1.855 1.647 -16.502 1.00 92.12 245 LEU A CA 1
ATOM 1925 C C . LEU A 1 245 ? 2.673 0.467 -17.031 1.00 92.12 245 LEU A C 1
ATOM 1927 O O . LEU A 1 245 ? 3.891 0.469 -16.882 1.00 92.12 245 LEU A O 1
ATOM 1931 N N . ASP A 1 246 ? 2.030 -0.491 -17.699 1.00 91.25 246 ASP A N 1
ATOM 1932 C CA . ASP A 1 246 ? 2.678 -1.677 -18.267 1.00 91.25 246 ASP A CA 1
ATOM 1933 C C . ASP A 1 246 ? 3.829 -1.294 -19.208 1.00 91.25 246 ASP A C 1
ATOM 1935 O O . ASP A 1 246 ? 4.965 -1.736 -19.027 1.00 91.25 246 ASP A O 1
ATOM 1939 N N . SER A 1 247 ? 3.585 -0.362 -20.136 1.00 89.88 247 SER A N 1
ATOM 1940 C CA . SER A 1 247 ? 4.622 0.128 -21.046 1.00 89.88 247 SER A CA 1
ATOM 1941 C C . SER A 1 247 ? 5.794 0.792 -20.314 1.00 89.88 247 SER A C 1
ATOM 1943 O O . SER A 1 247 ? 6.940 0.630 -20.744 1.00 89.88 247 SER A O 1
ATOM 1945 N N . ALA A 1 248 ? 5.535 1.542 -19.239 1.00 89.81 248 ALA A N 1
ATOM 1946 C CA . ALA A 1 248 ? 6.581 2.189 -18.452 1.00 89.81 248 ALA A CA 1
ATOM 1947 C C . ALA A 1 248 ? 7.436 1.165 -17.692 1.00 89.81 248 ALA A C 1
ATOM 1949 O O . ALA A 1 248 ? 8.666 1.240 -17.751 1.00 89.81 248 ALA A O 1
ATOM 1950 N N . LEU A 1 249 ? 6.795 0.177 -17.057 1.00 90.12 249 LEU A N 1
ATOM 1951 C CA . LEU A 1 249 ? 7.475 -0.912 -16.357 1.00 90.12 249 LEU A CA 1
ATOM 1952 C C . LEU A 1 249 ? 8.347 -1.717 -17.325 1.00 90.12 249 LEU A C 1
ATOM 1954 O O . LEU A 1 249 ? 9.544 -1.857 -17.090 1.00 90.12 249 LEU A O 1
ATOM 1958 N N . VAL A 1 250 ? 7.792 -2.161 -18.458 1.00 86.88 250 VAL A N 1
ATOM 1959 C CA . VAL A 1 250 ? 8.534 -2.929 -19.471 1.00 86.88 250 VAL A CA 1
ATOM 1960 C C . VAL A 1 250 ? 9.742 -2.148 -19.987 1.00 86.88 250 VAL A C 1
ATOM 1962 O O . VAL A 1 250 ? 10.840 -2.694 -20.052 1.00 86.88 250 VAL A O 1
ATOM 1965 N N . LYS A 1 251 ? 9.579 -0.858 -20.305 1.00 85.00 251 LYS A N 1
ATOM 1966 C CA . LYS A 1 251 ? 10.678 -0.019 -20.803 1.00 85.00 251 LYS A CA 1
ATOM 1967 C C . LYS A 1 251 ? 11.797 0.163 -19.777 1.00 85.00 251 LYS A C 1
ATOM 1969 O O . LYS A 1 251 ? 12.956 0.268 -20.163 1.00 85.00 251 LYS A O 1
ATOM 1974 N N . ALA A 1 252 ? 11.457 0.268 -18.497 1.00 80.69 252 ALA A N 1
ATOM 1975 C CA . ALA A 1 252 ? 12.440 0.475 -17.439 1.00 80.69 252 ALA A CA 1
ATOM 1976 C C . ALA A 1 252 ? 13.180 -0.809 -17.042 1.00 80.69 252 ALA A C 1
ATOM 1978 O O . ALA A 1 252 ? 14.210 -0.735 -16.372 1.00 80.69 252 ALA A O 1
ATOM 1979 N N . TRP A 1 253 ? 12.620 -1.973 -17.374 1.00 80.19 253 TRP A N 1
ATOM 1980 C CA . TRP A 1 253 ? 13.031 -3.265 -16.827 1.00 80.19 253 TRP A CA 1
ATOM 1981 C C . TRP A 1 253 ? 13.626 -4.232 -17.858 1.00 80.19 253 TRP A C 1
ATOM 1983 O O . TRP A 1 253 ? 14.021 -5.332 -17.462 1.00 80.19 253 TRP A O 1
ATOM 1993 N N . GLN A 1 254 ? 13.686 -3.823 -19.130 1.00 68.12 254 GLN A N 1
ATOM 1994 C CA . GLN A 1 254 ? 14.502 -4.417 -20.198 1.00 68.12 254 GLN A CA 1
ATOM 1995 C C . GLN A 1 254 ? 15.940 -3.899 -20.138 1.00 68.12 254 GLN A C 1
ATOM 1997 O O . GLN A 1 254 ? 16.851 -4.716 -20.395 1.00 68.12 254 GLN A O 1
#

Mean predicted aligned error: 14.55 Å

Sequence (254 aa):
MGLFKKLFGQGQPPAPNADDRVGGIEPPDTITVSFDDVVNLNNEEDRNMLISAIAKEMVASSLGYREPTPEEIAERKERERLAEEGCKIRKARIAEQGVAVDIFTDAKIEDDAIEFLDMFSPQWRMLRTGNGEKRIHGDFQNLTKTGKLPKNVYVAHFGIDELPSAQNVPLDMVIVHLKYLKDGSVNMIDAHLWRNHVRHGYSVRIVEGEYRITSITSTDMSRELETTLYLDAAPSDAETAIALLDSALVKAWQ

pLDDT: mean 77.98, std 21.12, range [32.72, 98.38]

Solvent-accessible surface area (backbone atoms only — not comparable to full-atom values): 15058 Å² total; per-residue (Å²): 143,87,84,81,88,82,82,76,80,91,73,84,78,79,80,83,71,95,77,82,77,76,75,88,77,76,76,76,83,77,83,79,77,55,74,71,65,67,74,68,52,92,40,72,67,60,47,51,51,49,52,50,50,50,51,54,47,54,51,27,75,73,68,73,58,69,82,75,49,75,64,56,51,50,52,49,53,51,50,50,51,53,50,52,52,51,42,54,54,28,46,51,58,46,37,76,75,72,30,70,65,83,69,76,36,67,68,52,53,49,52,54,50,50,52,50,40,54,72,59,42,57,69,61,73,76,45,72,32,88,84,24,64,76,46,70,51,69,45,48,44,68,58,40,101,85,70,40,83,42,78,48,37,34,43,36,38,41,34,29,39,35,74,75,87,49,95,90,53,76,47,16,35,41,39,36,38,41,29,18,32,67,86,70,48,78,53,36,38,43,37,37,45,31,52,56,58,37,36,42,35,38,31,37,36,69,55,98,87,39,83,32,71,46,34,30,36,40,33,35,64,87,72,74,42,76,43,79,78,41,68,66,89,66,96,65,64,61,68,58,53,37,52,51,49,51,54,51,52,52,68,75,70,110

Radius of gyration: 24.61 Å; Cα contacts (8 Å, |Δi|>4): 318; chains: 1; bounding box: 69×62×46 Å